Protein AF-0000000080309137 (afdb_homodimer)

InterPro domains:
  IPR002577 Helix-turn-helix, HxlR type [PF01638] (19-98)
  IPR002577 Helix-turn-helix, HxlR type [PS51118] (11-106)
  IPR011991 ArsR-like helix-turn-helix domain [cd00090] (18-94)
  IPR036388 Winged helix-like DNA-binding domain superfamily [G3DSA:1.10.10.10] (2-108)
  IPR036390 Winged helix DNA-binding domain superfamily [SSF46785] (9-105)

Radius of gyration: 17.59 Å; Cα contacts (8 Å, |Δi|>4): 340; chains: 2; bounding box: 38×59×38 Å

Solvent-accessible surface area (backbone atoms only — not comparable to full-atom values): 11702 Å² total; per-residue (Å²): 125,86,80,70,56,56,43,79,30,71,27,28,40,43,48,30,24,70,73,40,37,45,51,61,50,44,39,51,47,62,68,28,70,86,41,70,42,38,57,68,57,53,47,68,66,39,74,90,53,52,69,66,55,48,51,50,44,53,49,51,33,38,78,72,46,34,33,46,76,48,79,53,97,92,40,46,35,36,31,63,30,75,62,36,58,65,38,43,60,31,52,51,28,27,31,52,37,12,58,63,44,22,74,77,52,56,26,47,64,88,126,85,80,70,58,55,44,80,32,71,28,28,39,45,48,31,26,71,74,41,36,46,50,61,49,45,39,50,48,62,67,29,68,87,42,70,42,38,59,70,57,52,48,68,64,39,73,88,53,51,70,66,56,49,52,50,43,53,50,52,32,39,75,71,45,34,33,47,75,49,79,53,98,90,39,48,36,37,31,64,30,75,62,38,57,64,39,43,61,30,52,52,27,28,30,53,36,12,57,64,44,21,73,76,53,56,27,46,63,88

Foldseek 3Di:
DPLPLVDDDPDPVRSVCSLCNDPVSLVLLLVQVVHKDKPVRSCVSCVVDDPVRSVVSVVSNVSSQQWDWDDDPNIIMIHGDPVVNVCVVVSVVVVVVCVVCCVVVVHDDD/DPLPLVDDDPDPVRSVCSLCNDPVSLVLLLVQVVHKDKPVRSCVSCVVDDPVRSVVSLVSNVVSQQWDWDDDPNIIMIHGDPVVNVCVVVSVVVVVVCVVCCVVVVHDDD

Nearest PDB structures (foldseek):
  4a5m-assembly1_B  TM=9.140E-01  e=1.337E-06  Bacillus subtilis
  2hzt-assembly2_D  TM=9.268E-01  e=1.009E-05  Bacillus subtilis
  6jmi-assembly1_A  TM=7.391E-01  e=1.161E-02  Mycobacterium tuberculosis H37Rv
  3s2w-assembly2_D  TM=8.199E-01  e=5.524E-02  Methanosarcina mazei Go1
  3s2w-assembly1_A  TM=8.140E-01  e=6.200E-02  Methanosarcina mazei Go1

Sequence (220 aa):
MAHDLQRRFGCPVELSMEVLGGKWKTVLLARLKDGPLRYAELRALVPGLSDKVLTQRLRDMEELGLVEVTRRAGTSTYRTTARAERLRPALDALYACGVALAPEVGASVEMAHDLQRRFGCPVELSMEVLGGKWKTVLLARLKDGPLRYAELRALVPGLSDKVLTQRLRDMEELGLVEVTRRAGTSTYRTTARAERLRPALDALYACGVALAPEVGASVE

Structure (mmCIF, N/CA/C/O backbone):
data_AF-0000000080309137-model_v1
#
loop_
_entity.id
_entity.type
_entity.pdbx_description
1 polymer 'Transcriptional regulator, HxlR family protein'
#
loop_
_atom_site.group_PDB
_atom_site.id
_atom_site.type_symbol
_atom_site.label_atom_id
_atom_site.label_alt_id
_atom_site.label_comp_id
_atom_site.label_asym_id
_atom_site.label_entity_id
_atom_site.label_seq_id
_atom_site.pdbx_PDB_ins_code
_atom_site.Cartn_x
_atom_site.Cartn_y
_atom_site.Cartn_z
_atom_site.occupancy
_atom_site.B_iso_or_equiv
_atom_site.auth_seq_id
_atom_site.auth_comp_id
_atom_site.auth_asym_id
_atom_site.auth_atom_id
_atom_site.pdbx_PDB_model_num
ATOM 1 N N . MET A 1 1 ? 12.547 5.031 12.023 1 45.94 1 MET A N 1
ATOM 2 C CA . MET A 1 1 ? 13.211 4.102 11.117 1 45.94 1 MET A CA 1
ATOM 3 C C . MET A 1 1 ? 13.766 4.836 9.898 1 45.94 1 MET A C 1
ATOM 5 O O . MET A 1 1 ? 13.109 5.73 9.359 1 45.94 1 MET A O 1
ATOM 9 N N . ALA A 1 2 ? 14.953 5.051 9.875 1 53.56 2 ALA A N 1
ATOM 10 C CA . ALA A 1 2 ? 15.688 5.785 8.844 1 53.56 2 ALA A CA 1
ATOM 11 C C . ALA A 1 2 ? 15.297 5.305 7.449 1 53.56 2 ALA A C 1
ATOM 13 O O . ALA A 1 2 ? 15.266 4.102 7.184 1 53.56 2 ALA A O 1
ATOM 14 N N . HIS A 1 3 ? 14.258 6.023 6.867 1 68 3 HIS A N 1
ATOM 15 C CA . HIS A 1 3 ? 13.906 5.656 5.5 1 68 3 HIS A CA 1
ATOM 16 C C . HIS A 1 3 ? 15.016 6.035 4.523 1 68 3 HIS A C 1
ATOM 18 O O . HIS A 1 3 ? 15.391 7.207 4.422 1 68 3 HIS A O 1
ATOM 24 N N . ASP A 1 4 ? 15.922 5.082 4.402 1 75.94 4 ASP A N 1
ATOM 25 C CA . ASP A 1 4 ? 16.938 5.352 3.383 1 75.94 4 ASP A CA 1
ATOM 26 C C . ASP A 1 4 ? 16.375 5.09 1.983 1 75.94 4 ASP A C 1
ATOM 28 O O . ASP A 1 4 ? 16.406 3.955 1.503 1 75.94 4 ASP A O 1
ATOM 32 N N . LEU A 1 5 ? 15.961 6.215 1.348 1 82.31 5 LEU A N 1
ATOM 33 C CA . LEU A 1 5 ? 15.328 6.082 0.041 1 82.31 5 LEU A CA 1
ATOM 34 C C . LEU A 1 5 ? 16.375 6.129 -1.074 1 82.31 5 LEU A C 1
ATOM 36 O O . LEU A 1 5 ? 16.031 6.023 -2.254 1 82.31 5 LEU A O 1
ATOM 40 N N . GLN A 1 6 ? 17.578 6.188 -0.673 1 79.94 6 GLN A N 1
ATOM 41 C CA . GLN A 1 6 ? 18.641 6.27 -1.67 1 79.94 6 GLN A CA 1
ATOM 42 C C . GLN A 1 6 ? 19.188 4.887 -2.008 1 79.94 6 GLN A C 1
ATOM 44 O O . GLN A 1 6 ? 20.141 4.762 -2.783 1 79.94 6 GLN A O 1
ATOM 49 N N . ARG A 1 7 ? 18.547 3.98 -1.663 1 83.06 7 ARG A N 1
ATOM 50 C CA . ARG A 1 7 ? 18.984 2.627 -1.996 1 83.06 7 ARG A CA 1
ATOM 51 C C . ARG A 1 7 ? 18.359 2.162 -3.309 1 83.06 7 ARG A C 1
ATOM 53 O O . ARG A 1 7 ? 17.609 2.906 -3.943 1 83.06 7 ARG A O 1
ATOM 60 N N . ARG A 1 8 ? 18.844 0.954 -3.697 1 86.56 8 ARG A N 1
ATOM 61 C CA . ARG A 1 8 ? 18.312 0.36 -4.922 1 86.56 8 ARG A CA 1
ATOM 62 C C . ARG A 1 8 ? 17.047 -0.443 -4.637 1 86.56 8 ARG A C 1
ATOM 64 O O . ARG A 1 8 ? 16.969 -1.167 -3.643 1 86.56 8 ARG A O 1
ATOM 71 N N . PHE A 1 9 ? 16.094 -0.135 -5.461 1 91.31 9 PHE A N 1
ATOM 72 C CA . PHE A 1 9 ? 14.852 -0.885 -5.387 1 91.31 9 PHE A CA 1
ATOM 73 C C . PHE A 1 9 ? 14.695 -1.793 -6.602 1 91.31 9 PHE A C 1
ATOM 75 O O . PHE A 1 9 ? 15.094 -1.433 -7.707 1 91.31 9 PHE A O 1
ATOM 82 N N . GLY A 1 10 ? 14.125 -2.959 -6.379 1 89.81 10 GLY A N 1
ATOM 83 C CA . GLY A 1 10 ? 13.977 -3.943 -7.438 1 89.81 10 GLY A CA 1
ATOM 84 C C . GLY A 1 10 ? 12.977 -3.531 -8.5 1 89.81 10 GLY A C 1
ATOM 85 O O . GLY A 1 10 ? 13.023 -4.031 -9.625 1 89.81 10 GLY A O 1
ATOM 86 N N . CYS A 1 11 ? 12.117 -2.701 -8.195 1 91.81 11 CYS A N 1
ATOM 87 C CA . CYS A 1 11 ? 11.141 -2.17 -9.141 1 91.81 11 CYS A CA 1
ATOM 88 C C . CYS A 1 11 ? 10.539 -0.868 -8.625 1 91.81 11 CYS A C 1
ATOM 90 O O . CYS A 1 11 ? 10.586 -0.585 -7.43 1 91.81 11 CYS A O 1
ATOM 92 N N . PRO A 1 12 ? 9.953 -0.047 -9.531 1 93.81 12 PRO A N 1
ATOM 93 C CA . PRO A 1 12 ? 9.344 1.216 -9.117 1 93.81 12 PRO A CA 1
ATOM 94 C C . PRO A 1 12 ? 8.227 1.021 -8.094 1 93.81 12 PRO A C 1
ATOM 96 O O . PRO A 1 12 ? 8.039 1.858 -7.207 1 93.81 12 PRO A O 1
ATOM 99 N N . VAL A 1 13 ? 7.5 -0.033 -8.195 1 94.5 13 VAL A N 1
ATOM 100 C CA . VAL A 1 13 ? 6.418 -0.31 -7.254 1 94.5 13 VAL A CA 1
ATOM 101 C C . VAL A 1 13 ? 6.992 -0.473 -5.848 1 94.5 13 VAL A C 1
ATOM 103 O O . VAL A 1 13 ? 6.402 0.002 -4.875 1 94.5 13 VAL A O 1
ATOM 106 N N . GLU A 1 14 ? 8.109 -1.083 -5.727 1 93.56 14 GLU A N 1
ATOM 107 C CA . GLU A 1 14 ? 8.758 -1.249 -4.43 1 93.56 14 GLU A CA 1
ATOM 108 C C . GLU A 1 14 ? 9.078 0.102 -3.795 1 93.56 14 GLU A C 1
ATOM 110 O O . GLU A 1 14 ? 8.844 0.303 -2.602 1 93.56 14 GLU A O 1
ATOM 115 N N . LEU A 1 15 ? 9.594 1.001 -4.59 1 92.38 15 LEU A N 1
ATOM 116 C CA . LEU A 1 15 ? 9.883 2.34 -4.09 1 92.38 15 LEU A CA 1
ATOM 117 C C . LEU A 1 15 ? 8.602 3.041 -3.637 1 92.38 15 LEU A C 1
ATOM 119 O O . LEU A 1 15 ? 8.57 3.641 -2.559 1 92.38 15 LEU A O 1
ATOM 123 N N . SER A 1 16 ? 7.57 2.93 -4.48 1 93.62 16 SER A N 1
ATOM 124 C CA . SER A 1 16 ? 6.293 3.531 -4.109 1 93.62 16 SER A CA 1
ATOM 125 C C . SER A 1 16 ? 5.785 2.982 -2.779 1 93.62 16 SER A C 1
ATOM 127 O O . SER A 1 16 ? 5.32 3.74 -1.927 1 93.62 16 SER A O 1
ATOM 129 N N . MET A 1 17 ? 5.957 1.675 -2.605 1 93.31 17 MET A N 1
ATOM 130 C CA . MET A 1 17 ? 5.445 1.036 -1.396 1 93.31 17 MET A CA 1
ATOM 131 C C . MET A 1 17 ? 6.332 1.363 -0.196 1 93.31 17 MET A C 1
ATOM 133 O O . MET A 1 17 ? 5.848 1.424 0.937 1 93.31 17 MET A O 1
ATOM 137 N N . GLU A 1 18 ? 7.594 1.613 -0.473 1 90.75 18 GLU A N 1
ATOM 138 C CA . GLU A 1 18 ? 8.469 2.084 0.596 1 90.75 18 GLU A CA 1
ATOM 139 C C . GLU A 1 18 ? 7.965 3.402 1.18 1 90.75 18 GLU A C 1
ATOM 141 O O . GLU A 1 18 ? 8.039 3.621 2.391 1 90.75 18 GLU A O 1
ATOM 146 N N . VAL A 1 19 ? 7.438 4.215 0.354 1 91.06 19 VAL A N 1
ATOM 147 C CA . VAL A 1 19 ? 6.984 5.551 0.74 1 91.06 19 VAL A CA 1
ATOM 148 C C . VAL A 1 19 ? 5.551 5.477 1.259 1 91.06 19 VAL A C 1
ATOM 150 O O . VAL A 1 19 ? 5.234 6.047 2.307 1 91.06 19 VAL A O 1
ATOM 153 N N . LEU A 1 20 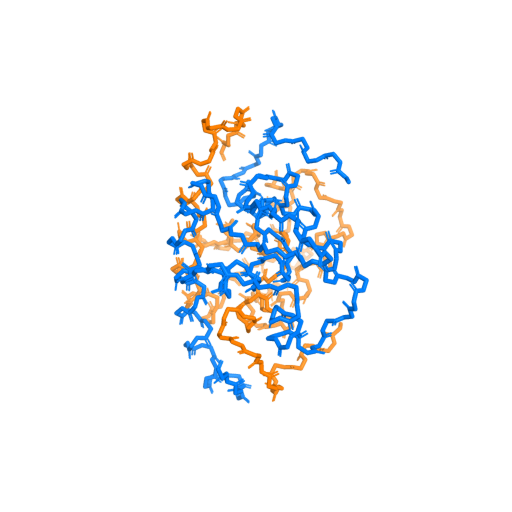? 4.707 4.758 0.54 1 90.69 20 LEU A N 1
ATOM 154 C CA . LEU A 1 20 ? 3.279 4.727 0.833 1 90.69 20 LEU A CA 1
ATOM 155 C C . LEU A 1 20 ? 2.938 3.568 1.762 1 90.69 20 LEU A C 1
ATOM 157 O O . LEU A 1 20 ? 1.904 3.59 2.436 1 90.69 20 LEU A O 1
ATOM 161 N N . GLY A 1 21 ? 3.863 2.666 1.671 1 82.69 21 GLY A N 1
ATOM 162 C CA . GLY A 1 21 ? 3.559 1.384 2.287 1 82.69 21 GLY A CA 1
ATOM 163 C C . GLY A 1 21 ? 3.055 1.513 3.713 1 82.69 21 GLY A C 1
ATOM 164 O O . GLY A 1 21 ? 3.129 2.59 4.309 1 82.69 21 GLY A O 1
ATOM 165 N N . GLY A 1 22 ? 2.354 0.427 4.18 1 82.06 22 GLY A N 1
ATOM 166 C CA . GLY A 1 22 ? 1.578 0.443 5.41 1 82.06 22 GLY A CA 1
ATOM 167 C C . GLY A 1 22 ? 0.166 0.962 5.219 1 82.06 22 GLY A C 1
ATOM 168 O O . GLY A 1 22 ? -0.055 1.911 4.465 1 82.06 22 GLY A O 1
ATOM 169 N N . LYS A 1 23 ? -0.757 0.321 5.711 1 85.56 23 LYS A N 1
ATOM 170 C CA . LYS A 1 23 ? -2.176 0.619 5.535 1 85.56 23 LYS A CA 1
ATOM 171 C C . LYS A 1 23 ? -2.49 2.053 5.949 1 85.56 23 LYS A C 1
ATOM 173 O O . LYS A 1 23 ? -3.061 2.818 5.168 1 85.56 23 LYS A O 1
ATOM 178 N N . TRP A 1 24 ? -1.831 2.547 6.957 1 91.75 24 TRP A N 1
ATOM 179 C CA . TRP A 1 24 ? -2.389 3.742 7.582 1 91.75 24 TRP A CA 1
ATOM 180 C C . TRP A 1 24 ? -1.797 5.004 6.965 1 91.75 24 TRP A C 1
ATOM 182 O O . TRP A 1 24 ? -2.465 6.039 6.891 1 91.75 24 TRP A O 1
ATOM 192 N N . LYS A 1 25 ? -0.553 5 6.414 1 93.56 25 LYS A N 1
ATOM 193 C CA . LYS A 1 25 ? -0.01 6.176 5.738 1 93.56 25 LYS A CA 1
ATOM 194 C C . LYS A 1 25 ? -0.851 6.543 4.52 1 93.56 25 LYS A C 1
ATOM 196 O O . LYS A 1 25 ? -1.187 7.715 4.32 1 93.56 25 LYS A O 1
ATOM 201 N N . THR A 1 26 ? -1.188 5.555 3.828 1 94.94 26 THR A N 1
ATOM 202 C CA . THR A 1 26 ? -1.964 5.75 2.607 1 94.94 26 THR A CA 1
ATOM 203 C C . THR A 1 26 ? -3.371 6.242 2.934 1 94.94 26 THR A C 1
ATOM 205 O O . THR A 1 26 ? -3.881 7.156 2.281 1 94.94 26 THR A O 1
ATOM 208 N N . VAL A 1 27 ? -3.955 5.695 3.912 1 95.56 27 VAL A N 1
ATOM 209 C CA . VAL A 1 27 ? -5.293 6.09 4.336 1 95.56 27 VAL A CA 1
ATOM 210 C C . VAL A 1 27 ? -5.277 7.535 4.824 1 95.56 27 VAL A C 1
ATOM 212 O O . VAL A 1 27 ? -6.141 8.336 4.453 1 95.56 27 VAL A O 1
ATOM 215 N N . LEU A 1 28 ? -4.293 7.844 5.59 1 96.88 28 LEU A N 1
ATOM 216 C CA . LEU A 1 28 ? -4.18 9.203 6.109 1 96.88 28 LEU A CA 1
ATOM 217 C C . LEU A 1 28 ? -3.959 10.203 4.98 1 96.88 28 LEU A C 1
ATOM 219 O O . LEU A 1 28 ? -4.523 11.297 4.996 1 96.88 28 LEU A O 1
ATOM 223 N N . LEU A 1 29 ? -3.152 9.859 4.023 1 96.38 29 LEU A N 1
ATOM 224 C CA . LEU A 1 29 ? -2.93 10.727 2.869 1 96.38 29 LEU A CA 1
ATOM 225 C C . LEU A 1 29 ? -4.227 10.953 2.102 1 96.38 29 LEU A C 1
ATOM 227 O O . LEU A 1 29 ? -4.48 12.055 1.612 1 96.38 29 LEU A O 1
ATOM 231 N N . ALA A 1 30 ? -4.973 9.914 2.035 1 95.25 30 ALA A N 1
ATOM 232 C CA . ALA A 1 30 ? -6.262 10.031 1.357 1 95.25 30 ALA A CA 1
ATOM 233 C C . ALA A 1 30 ? -7.18 11.008 2.082 1 95.25 30 ALA A C 1
ATOM 235 O O . ALA A 1 30 ? -7.949 11.734 1.446 1 95.25 30 ALA A O 1
ATOM 236 N N . ARG A 1 31 ? -7.074 11 3.385 1 95.62 31 ARG A N 1
ATOM 237 C CA . ARG A 1 31 ? -7.898 11.914 4.172 1 95.62 31 ARG A CA 1
ATOM 238 C C . ARG A 1 31 ? -7.398 13.352 4.043 1 95.62 31 ARG A C 1
ATOM 240 O O . ARG A 1 31 ? -8.195 14.289 4.066 1 95.62 31 ARG A O 1
ATOM 247 N N . LEU A 1 32 ? -6.172 13.547 3.781 1 97.12 32 LEU A N 1
ATOM 248 C 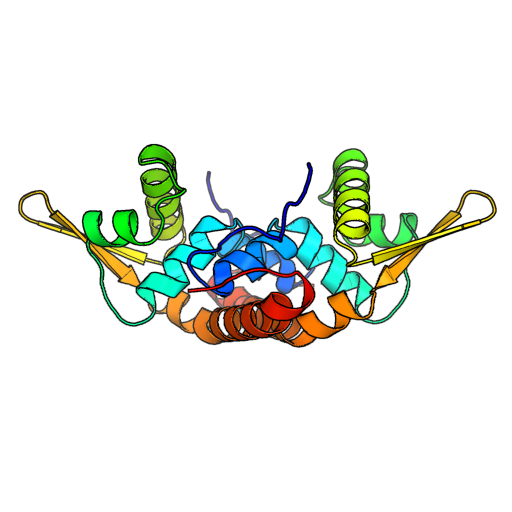CA . LEU A 1 32 ? -5.527 14.859 3.777 1 97.12 32 LEU A CA 1
ATOM 249 C C . LEU A 1 32 ? -5.516 15.453 2.371 1 97.12 32 LEU A C 1
ATOM 251 O O . LEU A 1 32 ? -5.148 16.609 2.188 1 97.12 32 LEU A O 1
ATOM 255 N N . LYS A 1 33 ? -5.879 14.656 1.44 1 93.12 33 LYS A N 1
ATOM 256 C CA . LYS A 1 33 ? -5.703 15.031 0.04 1 93.12 33 LYS A CA 1
ATOM 257 C C . LYS A 1 33 ? -6.477 16.297 -0.291 1 93.12 33 LYS A C 1
ATOM 259 O O . LYS A 1 33 ? -6.102 17.047 -1.198 1 93.12 33 LYS A O 1
ATOM 264 N N . ASP A 1 34 ? -7.574 16.531 0.385 1 91.94 34 ASP A N 1
ATOM 265 C CA . ASP A 1 34 ? -8.438 17.656 0.018 1 91.94 34 ASP A CA 1
ATOM 266 C C . ASP A 1 34 ? -8.141 18.875 0.879 1 91.94 34 ASP A C 1
ATOM 268 O O . ASP A 1 34 ? -8.734 19.938 0.683 1 91.94 34 ASP A O 1
ATOM 272 N N . GLY A 1 35 ? -7.219 18.797 1.867 1 95.69 35 GLY A N 1
ATOM 273 C CA . GLY A 1 35 ? -6.852 19.938 2.688 1 95.69 35 GLY A CA 1
ATOM 274 C C . GLY A 1 35 ? -6.281 19.547 4.035 1 95.69 35 GLY A C 1
ATOM 275 O O . GLY A 1 35 ? -6.242 18.359 4.383 1 95.69 35 GLY A O 1
ATOM 276 N N . PRO A 1 36 ? -5.863 20.625 4.754 1 97.81 36 PRO A N 1
ATOM 277 C CA . PRO A 1 36 ? -5.27 20.359 6.066 1 97.81 36 PRO A CA 1
ATOM 278 C C . PRO A 1 36 ? -6.285 19.875 7.09 1 97.81 36 PRO A C 1
ATOM 280 O O . PRO A 1 36 ? -7.461 20.25 7.035 1 97.81 36 PRO A O 1
ATOM 283 N N . LEU A 1 37 ? -5.875 19.031 7.984 1 98.38 37 LEU A N 1
ATOM 284 C CA . LEU A 1 37 ? -6.68 18.531 9.094 1 98.38 37 LEU A CA 1
ATOM 285 C C . LEU A 1 37 ? -5.902 18.594 10.398 1 98.38 37 LEU A C 1
ATOM 287 O O . LEU A 1 37 ? -4.688 18.375 10.414 1 98.38 37 LEU A O 1
ATOM 291 N N . ARG A 1 38 ? -6.621 18.859 11.469 1 98 38 ARG A N 1
ATOM 292 C CA . ARG A 1 38 ? -6.039 18.781 12.805 1 98 38 ARG A CA 1
ATOM 293 C C . ARG A 1 38 ? -5.949 17.344 13.281 1 98 38 ARG A C 1
ATOM 295 O O . ARG A 1 38 ? -6.613 16.453 12.734 1 98 38 ARG A O 1
ATOM 302 N N . TYR A 1 39 ? -5.066 17.156 14.305 1 97.69 39 TYR A N 1
ATOM 303 C CA . TYR A 1 39 ? -4.887 15.82 14.875 1 97.69 39 TYR A CA 1
ATOM 304 C C . TYR A 1 39 ? -6.23 15.211 15.266 1 97.69 39 TYR A C 1
ATOM 306 O O . TYR A 1 39 ? -6.512 14.055 14.938 1 97.69 39 TYR A O 1
ATOM 314 N N . ALA A 1 40 ? -7.047 15.984 15.875 1 96.81 40 ALA A N 1
ATOM 315 C CA . ALA A 1 40 ? -8.328 15.484 16.375 1 96.81 40 ALA A CA 1
ATOM 316 C C . ALA A 1 40 ? -9.234 15.062 15.227 1 96.81 40 ALA A C 1
ATOM 318 O O . ALA A 1 40 ? -9.977 14.094 15.336 1 96.81 40 ALA A O 1
ATOM 319 N N . GLU A 1 41 ? -9.219 15.789 14.148 1 97.12 41 GLU A N 1
ATOM 320 C CA . GLU A 1 41 ? -10 15.453 12.961 1 97.12 41 GLU A CA 1
ATOM 321 C C . GLU A 1 41 ? -9.516 14.156 12.32 1 97.12 41 GLU A C 1
ATOM 323 O O . GLU A 1 41 ? -10.312 13.305 11.945 1 97.12 41 GLU A O 1
ATOM 328 N N . LEU A 1 42 ? -8.211 14.016 12.203 1 97.25 42 LEU A N 1
ATOM 329 C CA . LEU A 1 42 ? -7.625 12.789 11.664 1 97.25 42 LEU A CA 1
ATOM 330 C C . LEU A 1 42 ? -7.988 11.586 12.523 1 97.25 42 LEU A C 1
ATOM 332 O O . LEU A 1 42 ? -8.359 10.531 12.008 1 97.25 42 LEU A O 1
ATOM 336 N N . ARG A 1 43 ? -7.945 11.781 13.781 1 96.25 43 ARG A N 1
ATOM 337 C CA . ARG A 1 43 ? -8.289 10.719 14.719 1 96.25 43 ARG A CA 1
ATOM 338 C C . ARG A 1 43 ? -9.727 10.25 14.516 1 96.25 43 ARG A C 1
ATOM 340 O O . ARG A 1 43 ? -9.992 9.047 14.523 1 96.25 43 ARG A O 1
ATOM 347 N N . ALA A 1 44 ? -10.586 11.156 14.273 1 95.5 44 ALA A N 1
ATOM 348 C CA . ALA A 1 44 ? -12 10.844 14.094 1 95.5 44 ALA A CA 1
ATOM 349 C C . ALA A 1 44 ? -12.242 10.078 12.797 1 95.5 44 ALA A C 1
ATOM 351 O O . ALA A 1 44 ? -13.195 9.305 12.695 1 95.5 44 ALA A O 1
ATOM 352 N N . LEU A 1 45 ? -11.352 10.234 11.844 1 93.38 45 LEU A N 1
ATOM 353 C CA . LEU A 1 45 ? -11.523 9.656 10.516 1 93.38 45 LEU A CA 1
ATOM 354 C C . LEU A 1 45 ? -10.914 8.266 10.445 1 93.38 45 LEU A C 1
ATOM 356 O O . LEU A 1 45 ? -11.117 7.539 9.469 1 93.38 45 LEU A O 1
ATOM 360 N N . VAL A 1 46 ? -10.156 7.898 11.477 1 92.44 46 VAL A N 1
ATOM 361 C CA . VAL A 1 46 ? -9.547 6.574 11.531 1 92.44 46 VAL A CA 1
ATOM 362 C C . VAL A 1 46 ? -9.805 5.941 12.898 1 92.44 46 VAL A C 1
ATOM 364 O O . VAL A 1 46 ? -8.867 5.609 13.617 1 92.44 46 VAL A O 1
ATOM 367 N N . PRO A 1 47 ? -11.039 5.668 13.188 1 87.81 47 PRO A N 1
ATOM 368 C CA . PRO A 1 47 ? -11.406 5.215 14.531 1 87.81 47 PRO A CA 1
ATOM 369 C C . PRO A 1 47 ? -10.773 3.875 14.898 1 87.81 47 PRO A C 1
ATOM 371 O O . PRO A 1 47 ? -10.633 3.559 16.078 1 87.81 47 PRO A O 1
ATOM 374 N N . GLY A 1 48 ? -10.359 3.148 14.016 1 85.19 48 GLY A N 1
ATOM 375 C CA . GLY A 1 48 ? -9.75 1.856 14.297 1 85.19 48 GLY A CA 1
ATOM 376 C C . GLY A 1 48 ? -8.281 1.951 14.641 1 85.19 48 GLY A C 1
ATOM 377 O O . GLY A 1 48 ? -7.652 0.948 14.992 1 85.19 48 GLY A O 1
ATOM 378 N N . LEU A 1 49 ? -7.75 3.141 14.633 1 90.44 49 LEU A N 1
ATOM 379 C CA . LEU A 1 49 ? -6.332 3.365 14.898 1 90.44 49 LEU A CA 1
ATOM 380 C C . LEU A 1 49 ? -6.129 3.938 16.297 1 90.44 49 LEU A C 1
ATOM 382 O O . LEU A 1 49 ? -6.805 4.891 16.688 1 90.44 49 LEU A O 1
ATOM 386 N N . SER A 1 50 ? -5.25 3.35 17.062 1 94.88 50 SER A N 1
ATOM 387 C CA . SER A 1 50 ? -4.922 3.906 18.375 1 94.88 50 SER A CA 1
ATOM 388 C C . SER A 1 50 ? -4.195 5.242 18.25 1 94.88 50 SER A C 1
ATOM 390 O O . SER A 1 50 ? -3.598 5.527 17.203 1 94.88 50 SER A O 1
ATOM 392 N N . ASP A 1 51 ? -4.148 5.945 19.328 1 96.19 51 ASP A N 1
ATOM 393 C CA . ASP A 1 51 ? -3.457 7.23 19.344 1 96.19 51 ASP A CA 1
ATOM 394 C C . ASP A 1 51 ? -1.957 7.051 19.109 1 96.19 51 ASP A C 1
ATOM 396 O O . ASP A 1 51 ? -1.334 7.844 18.406 1 96.19 51 ASP A O 1
ATOM 400 N N . LYS A 1 52 ? -1.467 6.117 19.625 1 97 52 LYS A N 1
ATOM 401 C CA . LYS A 1 52 ? -0.039 5.848 19.484 1 97 52 LYS A CA 1
ATOM 402 C C . LYS A 1 52 ? 0.328 5.566 18.031 1 97 52 LYS A C 1
ATOM 404 O O . LYS A 1 52 ? 1.309 6.105 17.516 1 97 52 LYS A O 1
ATOM 409 N N . VAL A 1 53 ? -0.462 4.746 17.453 1 96 53 VAL A N 1
ATOM 410 C CA . VAL A 1 53 ? -0.185 4.363 16.078 1 96 53 VAL A CA 1
ATOM 411 C C . VAL A 1 53 ? -0.399 5.559 15.156 1 96 53 VAL A C 1
ATOM 413 O O . VAL A 1 53 ? 0.402 5.805 14.25 1 96 53 VAL A O 1
ATOM 416 N N . LEU A 1 54 ? -1.492 6.258 15.406 1 96.94 54 LEU A N 1
ATOM 417 C CA . LEU A 1 54 ? -1.75 7.453 14.609 1 96.94 54 LEU A CA 1
ATOM 418 C C . LEU A 1 54 ? -0.58 8.43 14.695 1 96.94 54 LEU A C 1
ATOM 420 O O . LEU A 1 54 ? -0.075 8.891 13.672 1 96.94 54 LEU A O 1
ATOM 424 N N . THR A 1 55 ? -0.091 8.711 15.867 1 97.12 55 THR A N 1
ATOM 425 C CA . THR A 1 55 ? 1.034 9.617 16.094 1 97.12 55 THR A CA 1
ATOM 426 C C . THR A 1 55 ? 2.281 9.109 15.367 1 97.12 55 THR A C 1
ATOM 428 O O . THR A 1 55 ? 2.98 9.891 14.711 1 97.12 55 THR A O 1
ATOM 431 N N . GLN A 1 56 ? 2.494 7.891 15.484 1 96.31 56 GLN A N 1
ATOM 432 C CA . GLN A 1 56 ? 3.664 7.289 14.852 1 96.31 56 GLN A CA 1
ATOM 433 C C . GLN A 1 56 ? 3.588 7.402 13.336 1 96.31 56 GLN A C 1
ATOM 435 O O . GLN A 1 56 ? 4.59 7.688 12.68 1 96.31 56 GLN A O 1
ATOM 440 N N . ARG A 1 57 ? 2.418 7.129 12.789 1 96.12 57 ARG A N 1
ATOM 441 C CA . ARG A 1 57 ? 2.254 7.219 11.336 1 96.12 57 ARG A CA 1
ATOM 442 C C . ARG A 1 57 ? 2.439 8.656 10.852 1 96.12 57 ARG A C 1
ATOM 444 O O . ARG A 1 57 ? 3.059 8.891 9.812 1 96.12 57 ARG A O 1
ATOM 451 N N . LEU A 1 58 ? 1.923 9.57 11.625 1 97.12 58 LEU A N 1
ATOM 452 C CA . LEU A 1 58 ? 2.068 10.977 11.258 1 97.12 58 LEU A CA 1
ATOM 453 C C . LEU A 1 58 ? 3.529 11.406 11.32 1 97.12 58 LEU A C 1
ATOM 455 O O . LEU A 1 58 ? 4.008 12.133 10.445 1 97.12 58 LEU A O 1
ATOM 459 N N . ARG A 1 59 ? 4.238 10.938 12.281 1 96.25 59 ARG A N 1
ATOM 460 C CA . ARG A 1 59 ? 5.668 11.219 12.383 1 96.25 59 ARG A CA 1
ATOM 461 C C . ARG A 1 59 ? 6.43 10.617 11.211 1 96.25 59 ARG A C 1
ATOM 463 O O . ARG A 1 59 ? 7.297 11.266 10.625 1 96.25 59 ARG A O 1
ATOM 470 N N . ASP A 1 60 ? 6.16 9.391 10.922 1 94.62 60 ASP A N 1
ATOM 471 C CA . ASP A 1 60 ? 6.789 8.727 9.781 1 94.62 60 ASP A CA 1
ATOM 472 C C . ASP A 1 60 ? 6.543 9.508 8.492 1 94.62 60 ASP A C 1
ATOM 474 O O . ASP A 1 60 ? 7.457 9.68 7.68 1 94.62 60 ASP A O 1
ATOM 478 N N . MET A 1 61 ? 5.363 9.945 8.32 1 96.06 61 MET A N 1
ATOM 479 C CA . MET A 1 61 ? 4.988 10.68 7.117 1 96.06 61 MET A CA 1
ATOM 480 C C . MET A 1 61 ? 5.699 12.031 7.059 1 96.06 61 MET A C 1
ATOM 482 O O . MET A 1 61 ? 6.074 12.492 5.98 1 96.06 61 MET A O 1
ATOM 486 N N . GLU A 1 62 ? 5.816 12.617 8.211 1 96.19 62 GLU A N 1
ATOM 487 C CA . GLU A 1 62 ? 6.574 13.867 8.273 1 96.19 62 GLU A CA 1
ATOM 488 C C . GLU A 1 62 ? 8.031 13.641 7.891 1 96.19 62 GLU A C 1
ATOM 490 O O . GLU A 1 62 ? 8.602 14.398 7.105 1 96.19 62 GLU A O 1
ATOM 495 N N . GLU A 1 63 ? 8.648 12.609 8.375 1 93.56 63 GLU A N 1
ATOM 496 C CA . GLU A 1 63 ? 10.039 12.273 8.102 1 93.56 63 GLU A CA 1
ATOM 497 C C . GLU A 1 63 ? 10.25 11.945 6.625 1 93.56 63 GLU A C 1
ATOM 499 O O . GLU A 1 63 ? 11.305 12.242 6.059 1 93.56 63 GLU A O 1
ATOM 504 N N . LEU A 1 64 ? 9.242 11.398 5.988 1 92.69 64 LEU A N 1
ATOM 505 C CA . LEU A 1 64 ? 9.32 11.008 4.586 1 92.69 64 LEU A CA 1
ATOM 506 C C . LEU A 1 64 ? 9.008 12.195 3.678 1 92.69 64 LEU A C 1
ATOM 508 O O . LEU A 1 64 ? 9.109 12.094 2.453 1 92.69 64 LEU A O 1
ATOM 512 N N . GLY A 1 65 ? 8.57 13.266 4.309 1 93.69 65 GLY A N 1
ATOM 513 C CA . GLY A 1 65 ? 8.266 14.461 3.541 1 93.69 65 GLY A CA 1
ATOM 514 C C . GLY A 1 65 ? 6.914 14.398 2.85 1 93.69 65 GLY A C 1
ATOM 515 O O . GLY A 1 65 ? 6.711 15.039 1.816 1 93.69 65 GLY A O 1
ATOM 516 N N . LEU A 1 66 ? 6.051 13.633 3.375 1 95.62 66 LEU A N 1
ATOM 517 C CA . LEU A 1 66 ? 4.723 13.492 2.787 1 95.62 66 LEU A CA 1
ATOM 518 C C . LEU A 1 66 ? 3.748 14.492 3.402 1 95.62 66 LEU A C 1
ATOM 520 O O . LEU A 1 66 ? 2.783 14.906 2.756 1 95.62 66 LEU A O 1
ATOM 524 N N . VAL A 1 67 ? 3.951 14.844 4.684 1 97.69 67 VAL A N 1
ATOM 525 C CA . VAL A 1 67 ? 3.111 15.828 5.359 1 97.69 67 VAL A CA 1
ATOM 526 C C . VAL A 1 67 ? 3.99 16.828 6.098 1 97.69 67 VAL A C 1
ATOM 528 O O . VAL A 1 67 ? 5.152 16.547 6.398 1 97.69 67 VAL A O 1
ATOM 531 N N . GLU A 1 68 ? 3.467 17.984 6.23 1 98.12 68 GLU A N 1
ATOM 532 C CA . GLU A 1 68 ? 4.016 19 7.121 1 98.12 68 GLU A CA 1
ATOM 533 C C . GLU A 1 68 ? 3.055 19.312 8.258 1 98.12 68 GLU A C 1
ATOM 535 O O . GLU A 1 68 ? 1.835 19.234 8.086 1 98.12 68 GLU A O 1
ATOM 540 N N . VAL A 1 69 ? 3.639 19.547 9.391 1 97.94 69 VAL A N 1
ATOM 541 C CA . VAL A 1 69 ? 2.807 19.812 10.562 1 97.94 69 VAL A CA 1
ATOM 542 C C . VAL A 1 69 ? 3.107 21.203 11.109 1 97.94 69 VAL A C 1
ATOM 544 O O . VAL A 1 69 ? 4.266 21.625 11.133 1 97.94 69 VAL A O 1
ATOM 547 N N . THR A 1 70 ? 2.053 21.984 11.375 1 97.44 70 THR A N 1
ATOM 548 C CA . THR A 1 70 ? 2.127 23.25 12.094 1 97.44 70 THR A CA 1
ATOM 549 C C . THR A 1 70 ? 1.55 23.109 13.5 1 97.44 70 THR A C 1
ATOM 551 O O . THR A 1 70 ? 0.438 22.609 13.672 1 97.44 70 THR A O 1
ATOM 554 N N . ARG A 1 71 ? 2.391 23.469 14.461 1 96.19 71 ARG A N 1
ATOM 555 C CA . ARG A 1 71 ? 1.965 23.375 15.859 1 96.19 71 ARG A CA 1
ATOM 556 C C . ARG A 1 71 ? 1.762 24.766 16.453 1 96.19 71 ARG A C 1
ATOM 558 O O . ARG A 1 71 ? 2.688 25.578 16.469 1 96.19 71 ARG A O 1
ATOM 565 N N . ARG A 1 72 ? 0.523 25.078 16.797 1 94.19 72 ARG A N 1
ATOM 566 C CA . ARG A 1 72 ? 0.163 26.359 17.406 1 94.19 72 ARG A CA 1
ATOM 567 C C . ARG A 1 72 ? -0.82 26.172 18.562 1 94.19 72 ARG A C 1
ATOM 569 O O . ARG A 1 72 ? -1.868 25.547 18.391 1 94.19 72 ARG A O 1
ATOM 576 N N . ALA A 1 73 ? -0.457 26.828 19.719 1 94.5 73 ALA A N 1
ATOM 577 C CA . ALA A 1 73 ? -1.34 26.859 20.891 1 94.5 73 ALA A CA 1
ATOM 578 C C . ALA A 1 73 ? -1.841 25.453 21.234 1 94.5 73 ALA A C 1
ATOM 580 O O . ALA A 1 73 ? -3.041 25.25 21.438 1 94.5 73 ALA A O 1
ATOM 581 N N . GLY A 1 74 ? -1.143 24.406 21.078 1 91.94 74 GLY A N 1
ATOM 582 C CA . GLY A 1 74 ? -1.476 23.047 21.5 1 91.94 74 GLY A CA 1
ATOM 583 C C . GLY A 1 74 ? -2.176 22.25 20.406 1 91.94 74 GLY A C 1
ATOM 584 O O . GLY A 1 74 ? -2.588 21.109 20.641 1 91.94 74 GLY A O 1
ATOM 585 N N . THR A 1 75 ? -2.312 22.969 19.25 1 93.88 75 THR A N 1
ATOM 586 C CA . THR A 1 75 ? -2.994 22.297 18.156 1 93.88 75 THR A CA 1
ATOM 587 C C . THR A 1 75 ? -2.018 21.969 17.031 1 93.88 75 THR A C 1
ATOM 589 O O . THR A 1 75 ? -1.229 22.828 16.625 1 93.88 75 THR A O 1
ATOM 592 N N . SER A 1 76 ? -2.096 20.703 16.609 1 97.5 76 SER A N 1
ATOM 593 C CA . SER A 1 76 ? -1.306 20.281 15.453 1 97.5 76 SER A CA 1
ATOM 594 C C . SER A 1 76 ? -2.172 20.172 14.203 1 97.5 76 SER A C 1
ATOM 596 O O . SER A 1 76 ? -3.227 19.531 14.234 1 97.5 76 SER A O 1
ATOM 598 N N . THR A 1 77 ? -1.659 20.891 13.156 1 98.31 77 THR A N 1
ATOM 599 C CA . THR A 1 77 ? -2.355 20.828 11.875 1 98.31 77 THR A CA 1
ATOM 600 C C . THR A 1 77 ? -1.46 20.219 10.797 1 98.31 77 THR A C 1
ATOM 602 O O . THR A 1 77 ? -0.307 20.625 10.641 1 98.31 77 THR A O 1
ATOM 605 N N . TYR A 1 78 ? -2.031 19.281 10.07 1 98.5 78 TYR A N 1
ATOM 606 C CA . TYR A 1 78 ? -1.271 18.547 9.07 1 98.5 78 TYR A CA 1
ATOM 607 C C . TYR A 1 78 ? -1.742 18.875 7.664 1 98.5 78 TYR A C 1
ATOM 609 O O . TYR A 1 78 ? -2.945 19 7.418 1 98.5 78 TYR A O 1
ATOM 617 N N . ARG A 1 79 ? -0.744 18.984 6.758 1 98.12 79 ARG A N 1
ATOM 618 C CA . ARG A 1 79 ? -1.013 19.234 5.344 1 98.12 79 ARG A CA 1
ATOM 619 C C . ARG A 1 79 ? -0.088 18.391 4.461 1 98.12 79 ARG A C 1
ATOM 621 O O . ARG A 1 79 ? 1.047 18.109 4.844 1 98.12 79 ARG A O 1
ATOM 628 N N . THR A 1 80 ? -0.637 18.047 3.291 1 97.44 80 THR A N 1
ATOM 629 C CA . THR A 1 80 ? 0.19 17.297 2.35 1 97.44 80 THR A CA 1
ATOM 630 C C . THR A 1 80 ? 1.252 18.203 1.728 1 97.44 80 THR A C 1
ATOM 632 O O . THR A 1 80 ? 1.067 19.422 1.643 1 97.44 80 THR A O 1
ATOM 635 N N . THR A 1 81 ? 2.342 17.625 1.38 1 96.62 81 THR A N 1
ATOM 636 C CA . THR A 1 81 ? 3.422 18.328 0.703 1 96.62 81 THR A CA 1
ATOM 637 C C . THR A 1 81 ? 3.312 18.156 -0.81 1 96.62 81 THR A C 1
ATOM 639 O O . THR A 1 81 ? 2.426 17.469 -1.301 1 96.62 81 THR A O 1
ATOM 642 N N . ALA A 1 82 ? 4.285 18.844 -1.508 1 93.69 82 ALA A N 1
ATOM 643 C CA . ALA A 1 82 ? 4.363 18.688 -2.957 1 93.69 82 ALA A CA 1
ATOM 644 C C . ALA A 1 82 ? 4.664 17.234 -3.334 1 93.69 82 ALA A C 1
ATOM 646 O O . ALA A 1 82 ? 4.141 16.719 -4.324 1 93.69 82 ALA A O 1
ATOM 647 N N . ARG A 1 83 ? 5.473 16.578 -2.564 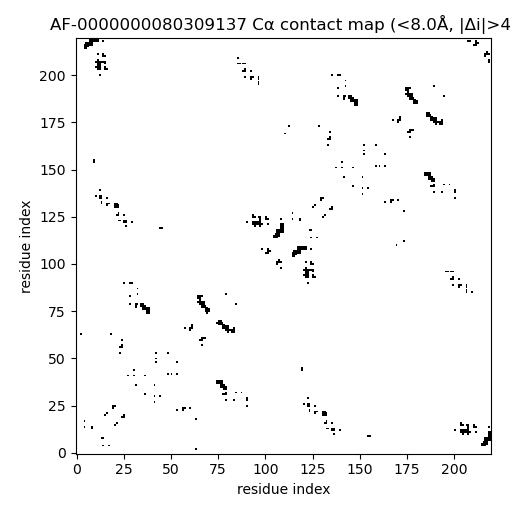1 91.75 83 ARG A N 1
ATOM 648 C CA . ARG A 1 83 ? 5.789 15.164 -2.793 1 91.75 83 ARG A CA 1
ATOM 649 C C . ARG A 1 83 ? 4.539 14.297 -2.689 1 91.75 83 ARG A C 1
ATOM 651 O O . ARG A 1 83 ? 4.316 13.422 -3.525 1 91.75 83 ARG A O 1
ATOM 658 N N . ALA A 1 84 ? 3.789 14.516 -1.689 1 94.69 84 ALA A N 1
ATOM 659 C CA . ALA A 1 84 ? 2.553 13.758 -1.492 1 94.69 84 ALA A CA 1
ATOM 660 C C . ALA A 1 84 ? 1.584 13.984 -2.65 1 94.69 84 ALA A C 1
ATOM 662 O O . ALA A 1 84 ? 0.88 13.062 -3.064 1 94.69 84 ALA A O 1
ATOM 663 N N . GLU A 1 85 ? 1.597 15.203 -3.137 1 93.31 85 GLU A N 1
ATOM 664 C CA . GLU A 1 85 ? 0.697 15.531 -4.238 1 93.31 85 GLU A CA 1
ATOM 665 C C . GLU A 1 85 ? 1.063 14.758 -5.5 1 93.31 85 GLU A C 1
ATOM 667 O O . GLU A 1 85 ? 0.191 14.414 -6.301 1 93.31 85 GLU A O 1
ATOM 672 N N . ARG A 1 86 ? 2.273 14.414 -5.605 1 90.19 86 ARG A N 1
ATOM 673 C CA . ARG A 1 86 ? 2.734 13.648 -6.758 1 90.19 86 ARG A CA 1
ATOM 674 C C . ARG A 1 86 ? 2.246 12.203 -6.684 1 90.19 86 ARG A C 1
ATOM 676 O O . ARG A 1 86 ? 2.266 11.484 -7.684 1 90.19 86 ARG A O 1
ATOM 683 N N . LEU A 1 87 ? 1.789 11.812 -5.559 1 93.06 87 LEU A N 1
ATOM 684 C CA . LEU A 1 87 ? 1.316 10.453 -5.352 1 93.06 87 LEU A CA 1
ATOM 685 C C . LEU A 1 87 ? -0.199 10.367 -5.496 1 93.06 87 LEU A C 1
ATOM 687 O O . LEU A 1 87 ? -0.782 9.289 -5.387 1 93.06 87 LEU A O 1
ATOM 691 N N . ARG A 1 88 ? -0.805 11.461 -5.852 1 93.62 88 ARG A N 1
ATOM 692 C CA . ARG A 1 88 ? -2.26 11.539 -5.934 1 93.62 88 ARG A CA 1
ATOM 693 C C . ARG A 1 88 ? -2.812 10.523 -6.926 1 93.62 88 ARG A C 1
ATOM 695 O O . ARG A 1 88 ? -3.828 9.883 -6.66 1 93.62 88 ARG A O 1
ATOM 702 N N . PRO A 1 89 ? -2.113 10.344 -8 1 94.62 89 PRO A N 1
ATOM 703 C CA . PRO A 1 89 ? -2.635 9.344 -8.93 1 94.62 89 PRO A CA 1
ATOM 704 C C . PRO A 1 89 ? -2.705 7.949 -8.312 1 94.62 89 PRO A C 1
ATOM 706 O O . PRO A 1 89 ? -3.652 7.199 -8.57 1 94.62 89 PRO A O 1
ATOM 709 N N . ALA A 1 90 ? -1.74 7.605 -7.586 1 94.62 90 ALA A N 1
ATOM 710 C CA . ALA A 1 90 ? -1.761 6.312 -6.906 1 94.62 90 ALA A CA 1
ATOM 711 C C . ALA A 1 90 ? -2.906 6.238 -5.898 1 94.62 90 ALA A C 1
ATOM 713 O O . ALA A 1 90 ? -3.605 5.227 -5.82 1 94.62 90 ALA A O 1
ATOM 714 N N . LEU A 1 91 ? -3.129 7.305 -5.203 1 95.12 91 LEU A N 1
ATOM 715 C CA . LEU A 1 91 ? -4.215 7.359 -4.23 1 95.12 91 LEU A CA 1
ATOM 716 C C . LEU A 1 91 ? -5.57 7.234 -4.918 1 95.12 91 LEU A C 1
ATOM 718 O O . LEU A 1 91 ? -6.449 6.512 -4.441 1 95.12 91 LEU A O 1
ATOM 722 N N . ASP A 1 92 ? -5.668 7.93 -6.02 1 95.94 92 ASP A N 1
ATOM 723 C CA . ASP A 1 92 ? -6.914 7.883 -6.773 1 95.94 92 ASP A CA 1
ATOM 724 C C . ASP A 1 92 ? -7.184 6.473 -7.305 1 95.94 92 ASP A C 1
ATOM 726 O O . ASP A 1 92 ? -8.32 6.004 -7.285 1 95.94 92 ASP A O 1
ATOM 730 N N . ALA A 1 93 ? -6.16 5.855 -7.746 1 95.69 93 ALA A N 1
ATOM 731 C CA . ALA A 1 93 ? -6.301 4.492 -8.25 1 95.69 93 ALA A CA 1
ATOM 732 C C . ALA A 1 93 ? -6.66 3.527 -7.129 1 95.69 93 ALA A C 1
ATOM 734 O O . ALA A 1 93 ? -7.484 2.629 -7.312 1 95.69 93 ALA A O 1
ATOM 735 N N . LEU A 1 94 ? -6.086 3.707 -6.027 1 95.12 94 LEU A N 1
ATOM 736 C CA . LEU A 1 94 ? -6.414 2.885 -4.867 1 95.12 94 LEU A CA 1
ATOM 737 C C . LEU A 1 94 ? -7.855 3.113 -4.426 1 95.12 94 LEU A C 1
ATOM 739 O O . LEU A 1 94 ? -8.547 2.172 -4.035 1 95.12 94 LEU A O 1
ATOM 743 N N . TYR A 1 95 ? -8.305 4.344 -4.492 1 95.88 95 TYR A N 1
ATOM 744 C CA . TYR A 1 95 ? -9.703 4.656 -4.207 1 95.88 95 TYR A CA 1
ATOM 745 C C . TYR A 1 95 ? -10.633 3.9 -5.148 1 95.88 95 TYR A C 1
ATOM 747 O O . TYR A 1 95 ? -11.57 3.238 -4.699 1 95.88 95 TYR A O 1
ATOM 755 N N . ALA A 1 96 ? -10.328 3.99 -6.422 1 95.62 96 ALA A N 1
ATOM 756 C CA . ALA A 1 96 ? -11.156 3.332 -7.43 1 95.62 96 ALA A CA 1
ATOM 757 C C . ALA A 1 96 ? -11.164 1.819 -7.23 1 95.62 96 ALA A C 1
ATOM 759 O O . ALA A 1 96 ? -12.203 1.175 -7.371 1 95.62 96 ALA A O 1
ATOM 760 N N . CYS A 1 97 ? -10.055 1.271 -6.871 1 94.94 97 CYS A N 1
ATOM 761 C CA . CYS A 1 97 ? -9.945 -0.163 -6.625 1 94.94 97 CYS A CA 1
ATOM 762 C C . CYS A 1 97 ? -10.773 -0.574 -5.418 1 94.94 97 CYS A C 1
ATOM 764 O O . CYS A 1 97 ? -11.461 -1.599 -5.445 1 94.94 97 CYS A O 1
ATOM 766 N N . GLY A 1 98 ? -10.727 0.216 -4.398 1 94.38 98 GLY A N 1
ATOM 767 C CA . GLY A 1 98 ? -11.531 -0.064 -3.221 1 94.38 98 GLY A CA 1
ATOM 768 C C . GLY A 1 98 ? -13.016 -0.046 -3.498 1 94.38 98 GLY A C 1
ATOM 769 O O . GLY A 1 98 ? -13.758 -0.899 -3.004 1 94.38 98 GLY A O 1
ATOM 770 N N . VAL A 1 99 ? -13.414 0.893 -4.312 1 94.56 99 VAL A N 1
ATOM 771 C CA . VAL A 1 99 ? -14.82 1.008 -4.691 1 94.56 99 VAL A CA 1
ATOM 772 C C . VAL A 1 99 ? -15.242 -0.23 -5.477 1 94.56 99 VAL A C 1
ATOM 774 O O . VAL A 1 99 ? -16.328 -0.774 -5.254 1 94.56 99 VAL A O 1
ATOM 777 N N . ALA A 1 100 ? -14.367 -0.66 -6.332 1 92.38 100 ALA A N 1
ATOM 778 C CA . ALA A 1 100 ? -14.672 -1.81 -7.18 1 92.38 100 ALA A CA 1
ATOM 779 C C . ALA A 1 100 ? -14.695 -3.102 -6.367 1 92.38 100 ALA A C 1
ATOM 781 O O . ALA A 1 100 ? -15.469 -4.012 -6.656 1 92.38 100 ALA A O 1
ATOM 782 N N . LEU A 1 101 ? -13.852 -3.17 -5.352 1 91.5 101 LEU A N 1
ATOM 783 C CA . LEU A 1 101 ? -13.695 -4.379 -4.551 1 91.5 101 LEU A CA 1
ATOM 784 C C . LEU A 1 101 ? -14.828 -4.512 -3.541 1 91.5 101 LEU A C 1
ATOM 786 O O . LEU A 1 101 ? -15.227 -5.625 -3.191 1 91.5 101 LEU A O 1
ATOM 790 N N . ALA A 1 102 ? -15.398 -3.414 -3.184 1 92.25 102 ALA A N 1
ATOM 791 C CA . ALA A 1 102 ? -16.344 -3.383 -2.068 1 92.25 102 ALA A CA 1
ATOM 792 C C . ALA A 1 102 ? -17.531 -4.309 -2.324 1 92.25 102 ALA A C 1
ATOM 794 O O . ALA A 1 102 ? -17.828 -5.18 -1.505 1 92.25 102 ALA A O 1
ATOM 795 N N . PRO A 1 103 ? -18.156 -4.211 -3.461 1 89.69 103 PRO A N 1
ATOM 796 C CA . PRO A 1 103 ? -19.297 -5.105 -3.695 1 89.69 103 PRO A CA 1
ATOM 797 C C . PRO A 1 103 ? -18.875 -6.566 -3.842 1 89.69 103 PRO A C 1
ATOM 799 O O . PRO A 1 103 ? -19.641 -7.473 -3.498 1 89.69 103 PRO A O 1
ATOM 802 N N . GLU A 1 104 ? -17.719 -6.797 -4.27 1 86.69 104 GLU A N 1
ATOM 803 C CA . GLU A 1 104 ? -17.234 -8.156 -4.5 1 86.69 104 GLU A CA 1
ATOM 804 C C . GLU A 1 104 ? -17.016 -8.891 -3.182 1 86.69 104 GLU A C 1
ATOM 806 O O . GLU A 1 104 ? -17.266 -10.094 -3.084 1 86.69 104 GLU A O 1
ATOM 811 N N . VAL A 1 105 ? -16.516 -8.18 -2.195 1 85.25 105 VAL A N 1
ATOM 812 C CA . VAL A 1 105 ? -16.141 -8.852 -0.96 1 85.25 105 VAL A CA 1
ATOM 813 C C . VAL A 1 105 ? -17.203 -8.609 0.111 1 85.25 105 VAL A C 1
ATOM 815 O O . VAL A 1 105 ? -17.094 -9.125 1.227 1 85.25 105 VAL A O 1
ATOM 818 N N . GLY A 1 106 ? -18.203 -7.906 -0.195 1 85.31 106 GLY A N 1
ATOM 819 C CA . GLY A 1 106 ? -19.281 -7.629 0.747 1 85.31 106 GLY A CA 1
ATOM 820 C C . GLY A 1 106 ? -18.906 -6.594 1.792 1 85.31 106 GLY A C 1
ATOM 821 O O . GLY A 1 106 ? -19.359 -6.656 2.932 1 85.31 106 GLY A O 1
ATOM 822 N N . ALA A 1 107 ? -18 -5.77 1.406 1 84.44 107 ALA A N 1
ATOM 823 C CA . ALA A 1 107 ? -17.562 -4.715 2.32 1 84.44 107 ALA A CA 1
ATOM 824 C C . ALA A 1 107 ? -18.375 -3.438 2.098 1 84.44 107 ALA A C 1
ATOM 826 O O . ALA A 1 107 ? -18.906 -3.213 1.007 1 84.44 107 ALA A O 1
ATOM 827 N N . SER A 1 108 ? -18.469 -2.729 3.197 1 88.25 108 SER A N 1
ATOM 828 C CA . SER A 1 108 ? -19.031 -1.38 3.104 1 88.25 108 SER A CA 1
ATOM 829 C C . SER A 1 108 ? -17.938 -0.325 3.254 1 88.25 108 SER A C 1
ATOM 831 O O . SER A 1 108 ? -17.031 -0.47 4.082 1 88.25 108 SER A O 1
ATOM 833 N N . VAL A 1 109 ? -18 0.583 2.291 1 86.62 109 VAL A N 1
ATOM 834 C CA . VAL A 1 109 ? -17.031 1.675 2.352 1 86.62 109 VAL A CA 1
ATOM 835 C C . VAL A 1 109 ? -17.766 3.01 2.457 1 86.62 109 VAL A C 1
ATOM 837 O O . VAL A 1 109 ? -18.828 3.193 1.845 1 86.62 109 VAL A O 1
ATOM 840 N N . GLU A 1 110 ? -17.359 3.738 3.486 1 76.38 110 GLU A N 1
ATOM 841 C CA . GLU A 1 110 ? -18 5.027 3.701 1 76.38 110 GLU A CA 1
ATOM 842 C C . GLU A 1 110 ? -17.109 6.18 3.242 1 76.38 110 GLU A C 1
ATOM 844 O O . GLU A 1 110 ? -15.883 6.062 3.252 1 76.38 110 GLU A O 1
ATOM 849 N N . MET B 1 1 ? -3.895 -15.047 8.945 1 46.41 1 MET B N 1
ATOM 850 C CA . MET B 1 1 ? -4.676 -13.969 9.539 1 46.41 1 MET B CA 1
ATOM 851 C C . MET B 1 1 ? -6.004 -13.789 8.805 1 46.41 1 MET B C 1
ATOM 853 O O . MET B 1 1 ? -6.059 -13.891 7.582 1 46.41 1 MET B O 1
ATOM 857 N N . ALA B 1 2 ? -6.973 -14.211 9.352 1 53.44 2 ALA B N 1
ATOM 858 C CA . ALA B 1 2 ? -8.336 -14.195 8.82 1 53.44 2 ALA B CA 1
ATOM 859 C C . ALA B 1 2 ? -8.688 -12.82 8.266 1 53.44 2 ALA B C 1
ATOM 861 O O . ALA B 1 2 ? -8.484 -11.805 8.93 1 53.44 2 ALA B O 1
ATOM 862 N N . HIS B 1 3 ? -8.414 -12.664 6.902 1 67.19 3 HIS B N 1
ATOM 863 C CA . HIS B 1 3 ? -8.812 -11.391 6.309 1 67.19 3 HIS B CA 1
ATOM 864 C C . HIS B 1 3 ? -10.328 -11.273 6.219 1 67.19 3 HIS B C 1
ATOM 866 O O . HIS B 1 3 ? -10.977 -12.094 5.562 1 67.19 3 HIS B O 1
ATOM 872 N N . ASP B 1 4 ? -10.844 -10.789 7.32 1 76.12 4 ASP B N 1
ATOM 873 C CA . ASP B 1 4 ? -12.281 -10.539 7.223 1 76.12 4 ASP B CA 1
ATOM 874 C C . ASP B 1 4 ? -12.555 -9.258 6.434 1 76.12 4 ASP B C 1
ATOM 876 O O . ASP B 1 4 ? -12.547 -8.164 6.992 1 76.12 4 ASP B O 1
ATOM 880 N N . LEU B 1 5 ? -12.898 -9.492 5.125 1 82.06 5 LEU B N 1
ATOM 881 C CA . LEU B 1 5 ? -13.094 -8.344 4.242 1 82.06 5 LEU B CA 1
ATOM 882 C C . LEU B 1 5 ? -14.547 -7.887 4.266 1 82.06 5 LEU B C 1
ATOM 884 O O . LEU B 1 5 ? -14.914 -6.93 3.58 1 82.06 5 LEU B O 1
ATOM 888 N N . GLN B 1 6 ? -15.289 -8.516 5.102 1 80.12 6 GLN B N 1
ATOM 889 C CA . GLN B 1 6 ? -16.703 -8.172 5.168 1 80.12 6 GLN B CA 1
ATOM 890 C C . GLN B 1 6 ? -16.969 -7.125 6.254 1 80.12 6 GLN B C 1
ATOM 892 O O . GLN B 1 6 ? -18.109 -6.754 6.5 1 80.12 6 GLN B O 1
ATOM 897 N N . ARG B 1 7 ? -16.016 -6.586 6.676 1 83.12 7 ARG B N 1
ATOM 898 C CA . ARG B 1 7 ? -16.188 -5.535 7.676 1 83.12 7 ARG B CA 1
ATOM 899 C C . ARG B 1 7 ? -16.328 -4.168 7.016 1 83.12 7 ARG B C 1
ATOM 901 O O . ARG B 1 7 ? -16.297 -4.059 5.789 1 83.12 7 ARG B O 1
ATOM 908 N N . ARG B 1 8 ? -16.609 -3.189 7.906 1 86.75 8 ARG B N 1
ATOM 909 C CA . ARG B 1 8 ? -16.734 -1.816 7.43 1 86.75 8 ARG B CA 1
ATOM 910 C C . ARG B 1 8 ? -15.375 -1.122 7.398 1 86.75 8 ARG B C 1
ATOM 912 O O . ARG B 1 8 ? -14.578 -1.268 8.328 1 86.75 8 ARG B O 1
ATOM 919 N N . PHE B 1 9 ? -15.188 -0.549 6.273 1 91.31 9 PHE B N 1
ATOM 920 C CA . PHE B 1 9 ? -13.977 0.241 6.113 1 91.31 9 PHE B CA 1
ATOM 921 C C . PHE B 1 9 ? -14.297 1.729 6.062 1 91.31 9 PHE B C 1
ATOM 923 O O . PHE B 1 9 ? -15.336 2.127 5.52 1 91.31 9 PHE B O 1
ATOM 930 N N . GLY B 1 10 ? -13.422 2.535 6.641 1 90.06 10 GLY B N 1
ATOM 931 C CA . GLY B 1 10 ? -13.648 3.969 6.723 1 90.06 10 GLY B CA 1
ATOM 932 C C . GLY B 1 10 ? -13.57 4.664 5.375 1 90.06 10 GLY B C 1
ATOM 933 O O . GLY B 1 10 ? -14.102 5.762 5.203 1 90.06 10 GLY B O 1
ATOM 934 N N . CYS B 1 11 ? -12.938 4.113 4.465 1 92 11 CYS B N 1
ATOM 935 C CA . CYS B 1 11 ? -12.844 4.641 3.109 1 92 11 CYS B CA 1
ATOM 936 C C . CYS B 1 11 ? -12.414 3.549 2.133 1 92 11 CYS B C 1
ATOM 938 O O . CYS B 1 11 ? -11.859 2.529 2.539 1 92 11 CYS B O 1
ATOM 940 N N . PRO B 1 12 ? -12.672 3.746 0.817 1 93.94 12 PRO B N 1
ATOM 941 C CA . PRO B 1 12 ? -12.281 2.75 -0.184 1 93.94 12 PRO B CA 1
ATOM 942 C C . PRO B 1 12 ? -10.781 2.482 -0.194 1 93.94 12 PRO B C 1
ATOM 944 O O . PRO B 1 12 ? -10.352 1.353 -0.441 1 93.94 12 PRO B O 1
ATOM 947 N N . VAL B 1 13 ? -9.992 3.463 0.061 1 94.56 13 VAL B N 1
ATOM 948 C CA . VAL B 1 13 ? -8.547 3.295 0.092 1 94.56 13 VAL B CA 1
ATOM 949 C C . VAL B 1 13 ? -8.164 2.307 1.192 1 94.56 13 VAL B C 1
ATOM 951 O O . VAL B 1 13 ? -7.277 1.471 1.004 1 94.56 13 VAL B O 1
ATOM 954 N N . GLU B 1 14 ? -8.82 2.359 2.301 1 93.62 14 GLU B N 1
ATOM 955 C CA . GLU B 1 14 ? -8.562 1.428 3.395 1 93.62 14 GLU B CA 1
ATOM 956 C C . GLU B 1 14 ? -8.797 -0.015 2.959 1 93.62 14 GLU B C 1
ATOM 958 O O . GLU B 1 14 ? -7.996 -0.901 3.256 1 93.62 14 GLU B O 1
ATOM 963 N N . LEU B 1 15 ? -9.875 -0.224 2.256 1 92.5 15 LEU B N 1
ATOM 964 C CA . LEU B 1 15 ? -10.164 -1.56 1.75 1 92.5 15 LEU B CA 1
ATOM 965 C C . LEU B 1 15 ? -9.086 -2.02 0.774 1 92.5 15 LEU B C 1
ATOM 967 O O . LEU B 1 15 ? -8.609 -3.154 0.857 1 92.5 15 LEU B O 1
ATOM 971 N N . SER B 1 16 ? -8.719 -1.105 -0.127 1 93.62 16 SER B N 1
ATOM 972 C CA . SER B 1 16 ? -7.664 -1.442 -1.074 1 93.62 16 SER B CA 1
ATOM 973 C C . SER B 1 16 ? -6.379 -1.835 -0.353 1 93.62 16 SER B C 1
ATOM 975 O O . SER B 1 16 ? -5.727 -2.814 -0.722 1 93.62 16 SER B O 1
ATOM 977 N N . MET B 1 17 ? -6.078 -1.1 0.7 1 93.38 17 MET B N 1
ATOM 978 C CA . MET B 1 17 ? -4.836 -1.35 1.426 1 93.38 17 MET B CA 1
ATOM 979 C C . MET B 1 17 ? -4.941 -2.617 2.268 1 93.38 17 MET B C 1
ATOM 981 O O . MET B 1 17 ? -3.943 -3.301 2.498 1 93.38 17 MET B O 1
ATOM 985 N N . GLU B 1 18 ? -6.16 -2.926 2.686 1 90.81 18 GLU B N 1
ATOM 986 C CA . GLU B 1 18 ? -6.367 -4.203 3.363 1 90.81 18 GLU B CA 1
ATOM 987 C C . GLU B 1 18 ? -5.988 -5.375 2.463 1 90.81 18 GLU B C 1
ATOM 989 O O . GLU B 1 18 ? -5.426 -6.367 2.932 1 90.81 18 GLU B O 1
ATOM 994 N N . VAL B 1 19 ? -6.242 -5.23 1.221 1 91.12 19 VAL B N 1
ATOM 995 C CA . VAL B 1 19 ? -6.016 -6.293 0.247 1 91.12 19 VAL B CA 1
ATOM 996 C C . VAL B 1 19 ? -4.578 -6.23 -0.263 1 91.12 19 VAL B C 1
ATOM 998 O O . VAL B 1 19 ? -3.891 -7.25 -0.333 1 91.12 19 VAL B O 1
ATOM 1001 N N . LEU B 1 20 ? -4.129 -5.035 -0.588 1 90.69 20 LEU B N 1
ATOM 1002 C CA . LEU B 1 20 ? -2.836 -4.848 -1.238 1 90.69 20 LEU B CA 1
ATOM 1003 C C . LEU B 1 20 ? -1.741 -4.586 -0.209 1 90.69 20 LEU B C 1
ATOM 1005 O O . LEU B 1 20 ? -0.558 -4.793 -0.488 1 90.69 20 LEU B O 1
ATOM 1009 N N . GLY B 1 21 ? -2.287 -4.121 0.887 1 83 21 GLY B N 1
ATOM 1010 C CA . GLY B 1 21 ? -1.364 -3.578 1.87 1 83 21 GLY B CA 1
ATOM 1011 C C . GLY B 1 21 ? -0.202 -4.504 2.172 1 83 21 GLY B C 1
ATOM 1012 O O . GLY B 1 21 ? -0.206 -5.668 1.765 1 83 21 GLY B O 1
ATOM 1013 N N . GLY B 1 22 ? 0.881 -3.902 2.75 1 81.94 22 GLY B N 1
ATOM 1014 C CA . GLY B 1 22 ? 2.176 -4.555 2.883 1 81.94 22 GLY B CA 1
ATOM 1015 C C . GLY B 1 22 ? 3.041 -4.414 1.645 1 81.94 22 GLY B C 1
ATOM 1016 O O . GLY B 1 22 ? 2.543 -4.496 0.52 1 81.94 22 GLY B O 1
ATOM 1017 N N . LYS B 1 23 ? 4.215 -4.07 1.791 1 85.69 23 LYS B N 1
ATOM 1018 C CA . LYS B 1 23 ? 5.148 -3.787 0.706 1 85.69 23 LYS B CA 1
ATOM 1019 C C . LYS B 1 23 ? 5.258 -4.973 -0.252 1 85.69 23 LYS B C 1
ATOM 1021 O O . LYS B 1 23 ? 5.082 -4.816 -1.462 1 85.69 23 LYS B O 1
ATOM 1026 N N . TRP B 1 24 ? 5.168 -6.164 0.257 1 91.69 24 TRP B N 1
ATOM 1027 C CA . TRP B 1 24 ? 5.652 -7.262 -0.572 1 91.69 24 TRP B CA 1
ATOM 1028 C C . TRP B 1 24 ? 4.516 -7.867 -1.391 1 91.69 24 TRP B C 1
ATOM 1030 O O . TRP B 1 24 ? 4.734 -8.359 -2.5 1 91.69 24 TRP B O 1
ATOM 1040 N N . LYS B 1 25 ? 3.234 -7.82 -0.944 1 93.56 25 LYS B N 1
ATOM 1041 C CA . LYS B 1 25 ? 2.127 -8.312 -1.759 1 93.56 25 LYS B CA 1
ATOM 1042 C C . LYS B 1 25 ? 2.014 -7.531 -3.064 1 93.56 25 LYS B C 1
ATOM 1044 O O . LYS B 1 25 ? 1.87 -8.117 -4.137 1 93.56 25 LYS B O 1
ATOM 1049 N N . THR B 1 26 ? 2.139 -6.285 -2.926 1 94.88 26 THR B N 1
ATOM 1050 C CA . THR B 1 26 ? 2.018 -5.398 -4.078 1 94.88 26 THR B CA 1
ATOM 1051 C C . THR B 1 26 ? 3.184 -5.602 -5.039 1 94.88 26 THR B C 1
ATOM 1053 O O . THR B 1 26 ? 2.988 -5.664 -6.258 1 94.88 26 THR B O 1
ATOM 1056 N N . VAL B 1 27 ? 4.34 -5.734 -4.531 1 95.5 27 VAL B N 1
ATOM 1057 C CA . VAL B 1 27 ? 5.535 -5.949 -5.344 1 95.5 27 VAL B CA 1
ATOM 1058 C C . VAL B 1 27 ? 5.422 -7.285 -6.078 1 95.5 27 VAL B C 1
ATOM 1060 O O . VAL B 1 27 ? 5.691 -7.363 -7.281 1 95.5 27 VAL B O 1
ATOM 1063 N N . LEU B 1 28 ? 4.988 -8.266 -5.359 1 96.81 28 LEU B N 1
ATOM 1064 C CA . LEU B 1 28 ? 4.848 -9.586 -5.965 1 96.81 28 LEU B CA 1
ATOM 1065 C C . LEU B 1 28 ? 3.785 -9.57 -7.059 1 96.81 28 LEU B C 1
ATOM 1067 O O . LEU B 1 28 ? 3.957 -10.195 -8.109 1 96.81 28 LEU B O 1
ATOM 1071 N N . LEU B 1 29 ? 2.699 -8.891 -6.836 1 96.38 29 LEU B N 1
ATOM 1072 C CA . LEU B 1 29 ? 1.657 -8.766 -7.852 1 96.38 29 LEU B CA 1
ATOM 1073 C C . LEU B 1 29 ? 2.193 -8.062 -9.094 1 96.38 29 LEU B C 1
ATOM 1075 O O . LEU B 1 29 ? 1.836 -8.43 -10.219 1 96.38 29 LEU B O 1
ATOM 1079 N N . ALA B 1 30 ? 3.01 -7.121 -8.852 1 95.12 30 ALA B N 1
ATOM 1080 C CA . ALA B 1 30 ? 3.617 -6.406 -9.969 1 95.12 30 ALA B CA 1
ATOM 1081 C C . ALA B 1 30 ? 4.496 -7.34 -10.805 1 95.12 30 ALA B C 1
ATOM 1083 O O . ALA B 1 30 ? 4.562 -7.211 -12.023 1 95.12 30 ALA B O 1
ATOM 1084 N N . ARG B 1 31 ? 5.145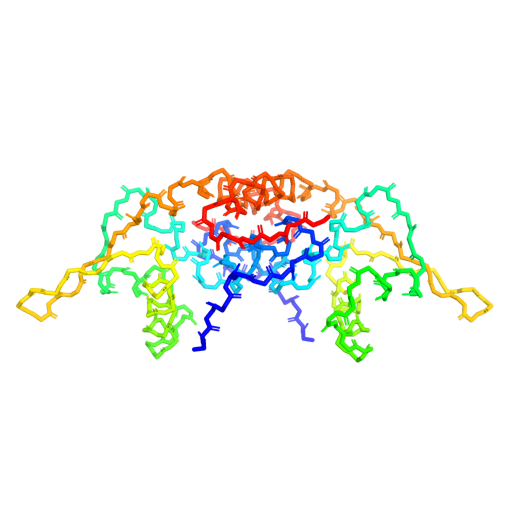 -8.242 -10.109 1 95.56 31 ARG B N 1
ATOM 1085 C CA . ARG B 1 31 ? 6 -9.195 -10.812 1 95.56 31 ARG B CA 1
ATOM 1086 C C . ARG B 1 31 ? 5.172 -10.227 -11.57 1 95.56 31 ARG B C 1
ATOM 1088 O O . ARG B 1 31 ? 5.57 -10.695 -12.633 1 95.56 31 ARG B O 1
ATOM 1095 N N . LEU B 1 32 ? 4.008 -10.5 -11.141 1 97.06 32 LEU B N 1
ATOM 1096 C CA . LEU B 1 32 ? 3.162 -11.57 -11.672 1 97.06 32 LEU B CA 1
ATOM 1097 C C . LEU B 1 32 ? 2.217 -11.031 -12.742 1 97.06 32 LEU B C 1
ATOM 1099 O O . LEU B 1 32 ? 1.526 -11.797 -13.406 1 97.06 32 LEU B O 1
ATOM 1103 N N . LYS B 1 33 ? 2.184 -9.758 -12.859 1 93.06 33 LYS B N 1
ATOM 1104 C CA . LYS B 1 33 ? 1.166 -9.109 -13.688 1 93.06 33 LYS B CA 1
ATOM 1105 C C . LYS B 1 33 ? 1.26 -9.57 -15.141 1 93.06 33 LYS B C 1
ATOM 1107 O O . LYS B 1 33 ? 0.262 -9.57 -15.859 1 93.06 33 LYS B O 1
ATOM 1112 N N . ASP B 1 34 ? 2.445 -9.914 -15.586 1 91.88 34 ASP B N 1
ATOM 1113 C CA . ASP B 1 34 ? 2.627 -10.227 -17 1 91.88 34 ASP B CA 1
ATOM 1114 C C . ASP B 1 34 ? 2.555 -11.727 -17.234 1 91.88 34 ASP B C 1
ATOM 1116 O O . ASP B 1 34 ? 2.641 -12.188 -18.391 1 91.88 34 ASP B O 1
ATOM 1120 N N . GLY B 1 35 ? 2.408 -12.57 -16.188 1 95.69 35 GLY B N 1
ATOM 1121 C CA . GLY B 1 35 ? 2.281 -14.008 -16.359 1 95.69 35 GLY B CA 1
ATOM 1122 C C . GLY B 1 35 ? 2.688 -14.789 -15.125 1 95.69 35 GLY B C 1
ATOM 1123 O O . GLY B 1 35 ? 3.152 -14.211 -14.141 1 95.69 35 GLY B O 1
ATOM 1124 N N . PRO B 1 36 ? 2.484 -16.125 -15.266 1 97.81 36 PRO B N 1
ATOM 1125 C CA . PRO B 1 36 ? 2.816 -17 -14.133 1 97.81 36 PRO B CA 1
ATOM 1126 C C . PRO B 1 36 ? 4.32 -17.094 -13.883 1 97.81 36 PRO B C 1
ATOM 1128 O O . PRO B 1 36 ? 5.109 -17.016 -14.82 1 97.81 36 PRO B O 1
ATOM 1131 N N . LEU B 1 37 ? 4.703 -17.219 -12.664 1 98.38 37 LEU B N 1
ATOM 1132 C CA . LEU B 1 37 ? 6.09 -17.422 -12.25 1 98.38 37 LEU B CA 1
ATOM 1133 C C . LEU B 1 37 ? 6.195 -18.531 -11.219 1 98.38 37 LEU B C 1
ATOM 1135 O O . LEU B 1 37 ? 5.305 -18.703 -10.383 1 98.38 37 LEU B O 1
ATOM 1139 N N . ARG B 1 38 ? 7.285 -19.266 -11.289 1 98 38 ARG B N 1
ATOM 1140 C CA . ARG B 1 38 ? 7.598 -20.266 -10.273 1 98 38 ARG B CA 1
ATOM 1141 C C . ARG B 1 38 ? 8.164 -19.609 -9.016 1 98 38 ARG B C 1
ATOM 1143 O O . ARG B 1 38 ? 8.602 -18.453 -9.055 1 98 38 ARG B O 1
ATOM 1150 N N . TYR B 1 39 ? 8.094 -20.391 -7.91 1 97.62 39 TYR B N 1
ATOM 1151 C CA . TYR B 1 39 ? 8.609 -19.891 -6.641 1 97.62 39 TYR B CA 1
ATOM 1152 C C . TYR B 1 39 ? 10.039 -19.391 -6.797 1 97.62 39 TYR B C 1
ATOM 1154 O O . TYR B 1 39 ? 10.375 -18.297 -6.336 1 97.62 39 TYR B O 1
ATOM 1162 N N . ALA B 1 40 ? 10.836 -20.125 -7.48 1 96.75 40 ALA B N 1
ATOM 1163 C CA . ALA B 1 40 ? 12.25 -19.797 -7.621 1 96.75 40 ALA B CA 1
ATOM 1164 C C . ALA B 1 40 ? 12.43 -18.5 -8.398 1 96.75 40 ALA B C 1
ATOM 1166 O O . ALA B 1 40 ? 13.328 -17.703 -8.102 1 96.75 40 ALA B O 1
ATOM 1167 N N . GLU B 1 41 ? 11.633 -18.281 -9.391 1 97.12 41 GLU B N 1
ATOM 1168 C CA . GLU B 1 41 ? 11.672 -17.047 -10.172 1 97.12 41 GLU B CA 1
ATOM 1169 C C . GLU B 1 41 ? 11.258 -15.844 -9.336 1 97.12 41 GLU B C 1
ATOM 1171 O O . GLU B 1 41 ? 11.898 -14.789 -9.391 1 97.12 41 GLU B O 1
ATOM 1176 N N . LEU B 1 42 ? 10.211 -16 -8.562 1 97.25 42 LEU B N 1
ATOM 1177 C CA . LEU B 1 42 ? 9.758 -14.938 -7.668 1 97.25 42 LEU B CA 1
ATOM 1178 C C . LEU B 1 42 ? 10.836 -14.602 -6.645 1 97.25 42 LEU B C 1
ATOM 1180 O O . LEU B 1 42 ? 11.102 -13.422 -6.387 1 97.25 42 LEU B O 1
ATOM 1184 N N . ARG B 1 43 ? 11.453 -15.586 -6.152 1 96.25 43 ARG B N 1
ATOM 1185 C CA . ARG B 1 43 ? 12.523 -15.398 -5.18 1 96.25 43 ARG B CA 1
ATOM 1186 C C . ARG B 1 43 ? 13.664 -14.57 -5.766 1 96.25 43 ARG B C 1
ATOM 1188 O O . ARG B 1 43 ? 14.188 -13.672 -5.102 1 96.25 43 ARG B O 1
ATOM 1195 N N . ALA B 1 44 ? 13.961 -14.805 -6.984 1 95.44 44 ALA B N 1
ATOM 1196 C CA . ALA B 1 44 ? 15.062 -14.109 -7.656 1 95.44 44 ALA B CA 1
ATOM 1197 C C . ALA B 1 44 ? 14.719 -12.641 -7.891 1 95.44 44 ALA B C 1
ATOM 1199 O O . ALA B 1 44 ? 15.609 -11.789 -7.953 1 95.44 44 ALA B O 1
ATOM 1200 N N . LEU B 1 45 ? 13.438 -12.328 -7.953 1 93.19 45 LEU B N 1
ATOM 1201 C CA . LEU B 1 45 ? 12.977 -10.984 -8.289 1 93.19 45 LEU B CA 1
ATOM 1202 C C . LEU B 1 45 ? 12.82 -10.133 -7.035 1 93.19 45 LEU B C 1
ATOM 1204 O O . LEU B 1 45 ? 12.625 -8.922 -7.129 1 93.19 45 LEU B O 1
ATOM 1208 N N . VAL B 1 46 ? 12.891 -10.766 -5.863 1 92.31 46 VAL B N 1
ATOM 1209 C CA . VAL B 1 46 ? 12.781 -10.039 -4.602 1 92.31 46 VAL B CA 1
ATOM 1210 C C . VAL B 1 46 ? 13.906 -10.469 -3.666 1 92.31 46 VAL B C 1
ATOM 1212 O O . VAL B 1 46 ? 13.656 -10.961 -2.564 1 92.31 46 VAL B O 1
ATOM 1215 N N . PRO B 1 47 ? 15.117 -10.156 -4.035 1 87.69 47 PRO B N 1
ATOM 1216 C CA . PRO B 1 47 ? 16.281 -10.656 -3.295 1 87.69 47 PRO B CA 1
ATOM 1217 C C . PRO B 1 47 ? 16.328 -10.133 -1.859 1 87.69 47 PRO B C 1
ATOM 1219 O O . PRO B 1 47 ? 16.969 -10.75 -0.998 1 87.69 47 PRO B O 1
ATOM 1222 N N . GLY B 1 48 ? 15.688 -9.156 -1.557 1 85.06 48 GLY B N 1
ATOM 1223 C CA . GLY B 1 48 ? 15.695 -8.602 -0.212 1 85.06 48 GLY B CA 1
ATOM 1224 C C . GLY B 1 48 ? 14.711 -9.281 0.717 1 85.06 48 GLY B C 1
ATOM 1225 O O . GLY B 1 48 ? 14.656 -8.977 1.91 1 85.06 48 GLY B O 1
ATOM 1226 N N . LEU B 1 49 ? 13.992 -10.25 0.206 1 90.5 49 LEU B N 1
ATOM 1227 C CA . LEU B 1 49 ? 12.969 -10.953 0.979 1 90.5 49 LEU B CA 1
ATOM 1228 C C . LEU B 1 49 ? 13.445 -12.344 1.371 1 90.5 49 LEU B C 1
ATOM 1230 O O . LEU B 1 49 ? 13.953 -13.094 0.53 1 90.5 49 LEU B O 1
ATOM 1234 N N . SER B 1 50 ? 13.336 -12.688 2.629 1 94.88 50 SER B N 1
ATOM 1235 C CA . SER B 1 50 ? 13.672 -14.039 3.057 1 94.88 50 SER B CA 1
ATOM 1236 C C . SER B 1 50 ? 12.688 -15.055 2.498 1 94.88 50 SER B C 1
ATOM 1238 O O . SER B 1 50 ? 11.555 -14.703 2.146 1 94.88 50 SER B O 1
ATOM 1240 N N . ASP B 1 51 ? 13.055 -16.281 2.564 1 96.12 51 ASP B N 1
ATOM 1241 C CA . ASP B 1 51 ? 12.195 -17.359 2.09 1 96.12 51 ASP B CA 1
ATOM 1242 C C . ASP B 1 51 ? 10.93 -17.469 2.939 1 96.12 51 ASP B C 1
ATOM 1244 O O . ASP B 1 51 ? 9.844 -17.703 2.412 1 96.12 51 ASP B O 1
ATOM 1248 N N . LYS B 1 52 ? 11.078 -17.281 4.094 1 96.94 52 LYS B N 1
ATOM 1249 C CA . LYS B 1 52 ? 9.945 -17.375 5.008 1 96.94 52 LYS B CA 1
ATOM 1250 C C . LYS B 1 52 ? 8.914 -16.281 4.707 1 96.94 52 LYS B C 1
ATOM 1252 O O . LYS B 1 52 ? 7.715 -16.562 4.645 1 96.94 52 LYS B O 1
ATOM 1257 N N . VAL B 1 53 ? 9.422 -15.148 4.551 1 95.94 53 VAL B N 1
ATOM 1258 C CA . VAL B 1 53 ? 8.539 -14.016 4.312 1 95.94 53 VAL B CA 1
ATOM 1259 C C . VAL B 1 53 ? 7.879 -14.156 2.939 1 95.94 53 VAL B C 1
ATOM 1261 O O . VAL B 1 53 ? 6.676 -13.914 2.793 1 95.94 53 VAL B O 1
ATOM 1264 N N . LEU B 1 54 ? 8.695 -14.531 1.982 1 96.94 54 LEU B N 1
ATOM 1265 C CA . LEU B 1 54 ? 8.141 -14.75 0.649 1 96.94 54 LEU B CA 1
ATOM 1266 C C . LEU B 1 54 ? 7.02 -15.781 0.685 1 96.94 54 LEU B C 1
ATOM 126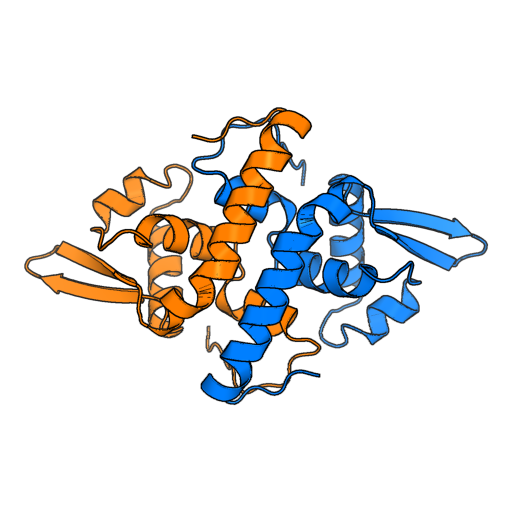8 O O . LEU B 1 54 ? 5.93 -15.531 0.162 1 96.94 54 LEU B O 1
ATOM 1272 N N . THR B 1 55 ? 7.227 -16.906 1.32 1 97.12 55 THR B N 1
ATOM 1273 C CA . THR B 1 55 ? 6.234 -17.969 1.446 1 97.12 55 THR B CA 1
ATOM 1274 C C . THR B 1 55 ? 4.977 -17.453 2.141 1 97.12 55 THR B C 1
ATOM 1276 O O . THR B 1 55 ? 3.859 -17.719 1.695 1 97.12 55 THR B O 1
ATOM 1279 N N . GLN B 1 56 ? 5.191 -16.734 3.135 1 96.25 56 GLN B N 1
ATOM 1280 C CA . GLN B 1 56 ? 4.07 -16.188 3.895 1 96.25 56 GLN B CA 1
ATOM 1281 C C . GLN B 1 56 ? 3.25 -15.219 3.051 1 96.25 56 GLN B C 1
ATOM 1283 O O . GLN B 1 56 ? 2.018 -15.219 3.107 1 96.25 56 GLN B O 1
ATOM 1288 N N . ARG B 1 57 ? 3.924 -14.359 2.324 1 96.12 57 ARG B N 1
ATOM 1289 C CA . ARG B 1 57 ? 3.221 -13.398 1.48 1 96.12 57 ARG B CA 1
ATOM 1290 C C . ARG B 1 57 ? 2.43 -14.109 0.386 1 96.12 57 ARG B C 1
ATOM 1292 O O . ARG B 1 57 ? 1.299 -13.727 0.081 1 96.12 57 ARG B O 1
ATOM 1299 N N . LEU B 1 58 ? 3.033 -15.133 -0.151 1 97.12 58 LEU B N 1
ATOM 1300 C CA . LEU B 1 58 ? 2.354 -15.891 -1.195 1 97.12 58 LEU B CA 1
ATOM 1301 C C . LEU B 1 58 ? 1.128 -16.609 -0.637 1 97.12 58 LEU B C 1
ATOM 1303 O O . LEU B 1 58 ? 0.077 -16.641 -1.282 1 97.12 58 LEU B O 1
ATOM 1307 N N . ARG B 1 59 ? 1.243 -17.109 0.531 1 96.25 59 ARG B N 1
ATOM 1308 C CA . ARG B 1 59 ? 0.104 -17.75 1.191 1 96.25 59 ARG B CA 1
ATOM 1309 C C . ARG B 1 59 ? -1.001 -16.734 1.463 1 96.25 59 ARG B C 1
ATOM 1311 O O . ARG B 1 59 ? -2.18 -17 1.228 1 96.25 59 ARG B O 1
ATOM 1318 N N . ASP B 1 60 ? -0.642 -15.617 2.004 1 94.62 60 ASP B N 1
ATOM 1319 C CA . ASP B 1 60 ? -1.606 -14.547 2.262 1 94.62 60 ASP B CA 1
ATOM 1320 C C . ASP B 1 60 ? -2.338 -14.148 0.981 1 94.62 60 ASP B C 1
ATOM 1322 O O . ASP B 1 60 ? -3.555 -13.961 0.99 1 94.62 60 ASP B O 1
ATOM 1326 N N . MET B 1 61 ? -1.614 -14.039 -0.062 1 96.06 61 MET B N 1
ATOM 1327 C CA . MET B 1 61 ? -2.186 -13.633 -1.343 1 96.06 61 MET B CA 1
ATOM 1328 C C . MET B 1 61 ? -3.125 -14.711 -1.883 1 96.06 61 MET B C 1
ATOM 1330 O O . MET B 1 61 ? -4.145 -14.391 -2.504 1 96.06 61 MET B O 1
ATOM 1334 N N . GLU B 1 62 ? -2.713 -15.922 -1.674 1 96.12 62 GLU B N 1
ATOM 1335 C CA . GLU B 1 62 ? -3.594 -17.016 -2.061 1 96.12 62 GLU B CA 1
ATOM 1336 C C . GLU B 1 62 ? -4.902 -16.984 -1.273 1 96.12 62 GLU B C 1
ATOM 1338 O O . GLU B 1 62 ? -5.984 -17.125 -1.848 1 96.12 62 GLU B O 1
ATOM 1343 N N . GLU B 1 63 ? -4.855 -16.75 -0.005 1 93.56 63 GLU B N 1
ATOM 1344 C CA . GLU B 1 63 ? -6.02 -16.688 0.874 1 93.56 63 GLU B CA 1
ATOM 1345 C C . GLU B 1 63 ? -6.922 -15.516 0.512 1 93.56 63 GLU B C 1
ATOM 1347 O O . GLU B 1 63 ? -8.148 -15.609 0.628 1 93.56 63 GLU B O 1
ATOM 1352 N N . LEU B 1 64 ? -6.344 -14.461 0.015 1 92.75 64 LEU B N 1
ATOM 1353 C CA . LEU B 1 64 ? -7.086 -13.258 -0.355 1 92.75 64 LEU B CA 1
ATOM 1354 C C . LEU B 1 64 ? -7.652 -13.383 -1.765 1 92.75 64 LEU B C 1
ATOM 1356 O O . LEU B 1 64 ? -8.391 -12.508 -2.221 1 92.75 64 LEU B O 1
ATOM 1360 N N . GLY B 1 65 ? -7.234 -14.438 -2.432 1 93.69 65 GLY B N 1
ATOM 1361 C CA . GLY B 1 65 ? -7.73 -14.664 -3.779 1 93.69 65 GLY B CA 1
ATOM 1362 C C . GLY B 1 65 ? -7.039 -13.805 -4.82 1 93.69 65 GLY B C 1
ATOM 1363 O O . GLY B 1 65 ? -7.621 -13.492 -5.863 1 93.69 65 GLY B O 1
ATOM 1364 N N . LEU B 1 66 ? -5.875 -13.414 -4.535 1 95.62 66 LEU B N 1
ATOM 1365 C CA . LEU B 1 66 ? -5.125 -12.578 -5.465 1 95.62 66 LEU B CA 1
ATOM 1366 C C . LEU B 1 66 ? -4.27 -13.438 -6.395 1 95.62 66 LEU B C 1
ATOM 1368 O O . LEU B 1 66 ? -3.975 -13.031 -7.52 1 95.62 66 LEU B O 1
ATOM 1372 N N . VAL B 1 67 ? -3.791 -14.586 -5.898 1 97.62 67 VAL B N 1
ATOM 1373 C CA . VAL B 1 67 ? -3.006 -15.508 -6.711 1 97.62 67 VAL B CA 1
ATOM 1374 C C . VAL B 1 67 ? -3.545 -16.922 -6.551 1 97.62 67 VAL B C 1
ATOM 1376 O O . VAL B 1 67 ? -4.223 -17.234 -5.57 1 97.62 67 VAL B O 1
ATOM 1379 N N . GLU B 1 68 ? -3.348 -17.672 -7.547 1 98.06 68 GLU B N 1
ATOM 1380 C CA . GLU B 1 68 ? -3.545 -19.125 -7.504 1 98.06 68 GLU B CA 1
ATOM 1381 C C . GLU B 1 68 ? -2.229 -19.859 -7.707 1 98.06 68 GLU B C 1
ATOM 1383 O O . GLU B 1 68 ? -1.346 -19.391 -8.422 1 98.06 68 GLU B O 1
ATOM 1388 N N . VAL B 1 69 ? -2.129 -20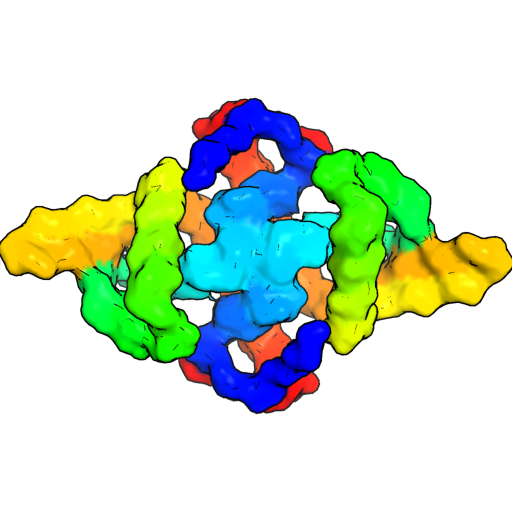.953 -7.004 1 97.94 69 VAL B N 1
ATOM 1389 C CA . VAL B 1 69 ? -0.885 -21.703 -7.082 1 97.94 69 VAL B CA 1
ATOM 1390 C C . VAL B 1 69 ? -1.172 -23.125 -7.59 1 97.94 69 VAL B C 1
ATOM 1392 O O . VAL B 1 69 ? -2.18 -23.719 -7.219 1 97.94 69 VAL B O 1
ATOM 1395 N N . THR B 1 70 ? -0.392 -23.562 -8.586 1 97.44 70 THR B N 1
ATOM 1396 C CA . THR B 1 70 ? -0.375 -24.938 -9.062 1 97.44 70 THR B CA 1
ATOM 1397 C C . THR B 1 70 ? 0.901 -25.656 -8.617 1 97.44 70 THR B C 1
ATOM 1399 O O . THR B 1 70 ? 2.004 -25.141 -8.82 1 97.44 70 THR B O 1
ATOM 1402 N N . ARG B 1 71 ? 0.689 -26.766 -7.922 1 96.19 71 ARG B N 1
ATOM 1403 C CA . ARG B 1 71 ? 1.824 -27.531 -7.438 1 96.19 71 ARG B CA 1
ATOM 1404 C C . ARG B 1 71 ? 1.955 -28.844 -8.203 1 96.19 71 ARG B C 1
ATOM 1406 O O . ARG B 1 71 ? 1.021 -29.656 -8.234 1 96.19 71 ARG B O 1
ATOM 1413 N N . ARG B 1 72 ? 3.041 -28.984 -8.938 1 94.12 72 ARG B N 1
ATOM 1414 C CA . ARG B 1 72 ? 3.332 -30.188 -9.711 1 94.12 72 ARG B CA 1
ATOM 1415 C C . ARG B 1 72 ? 4.801 -30.578 -9.586 1 94.12 72 ARG B C 1
ATOM 1417 O O . ARG B 1 72 ? 5.691 -29.766 -9.828 1 94.12 72 ARG B O 1
ATOM 1424 N N . ALA B 1 73 ? 5.004 -31.922 -9.258 1 94.44 73 ALA B N 1
ATOM 1425 C CA . ALA B 1 73 ? 6.344 -32.5 -9.219 1 94.44 73 ALA B CA 1
ATOM 1426 C C . ALA B 1 73 ? 7.297 -31.641 -8.391 1 94.44 73 ALA B C 1
ATOM 1428 O O . ALA B 1 73 ? 8.398 -31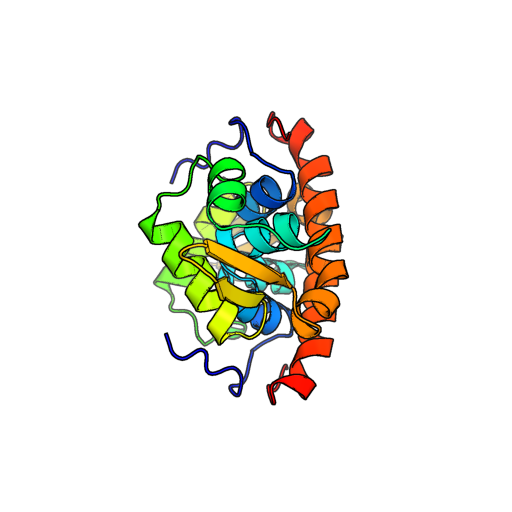.328 -8.836 1 94.44 73 ALA B O 1
ATOM 1429 N N . GLY B 1 74 ? 6.93 -31 -7.367 1 91.88 74 GLY B N 1
ATOM 1430 C CA . GLY B 1 74 ? 7.773 -30.266 -6.438 1 91.88 74 GLY B CA 1
ATOM 1431 C C . GLY B 1 74 ? 7.93 -28.797 -6.809 1 91.88 74 GLY B C 1
ATOM 1432 O O . GLY B 1 74 ? 8.688 -28.078 -6.164 1 91.88 74 GLY B O 1
ATOM 1433 N N . THR B 1 75 ? 7.211 -28.484 -7.914 1 93.88 75 THR B N 1
ATOM 1434 C CA . THR B 1 75 ? 7.309 -27.109 -8.359 1 93.88 75 THR B CA 1
ATOM 1435 C C . THR B 1 75 ? 5.992 -26.375 -8.141 1 93.88 75 THR B C 1
ATOM 1437 O O . THR B 1 75 ? 4.922 -26.891 -8.453 1 93.88 75 THR B O 1
ATOM 1440 N N . SER B 1 76 ? 6.152 -25.172 -7.527 1 97.5 76 SER B N 1
ATOM 1441 C CA . SER B 1 76 ? 4.984 -24.312 -7.363 1 97.5 76 SER B CA 1
ATOM 1442 C C . SER B 1 76 ? 4.996 -23.172 -8.375 1 97.5 76 SER B C 1
ATOM 1444 O O . SER B 1 76 ? 6.004 -22.469 -8.516 1 97.5 76 SER B O 1
ATOM 1446 N N . THR B 1 77 ? 3.822 -23.062 -9.078 1 98.25 77 THR B N 1
ATOM 1447 C CA . THR B 1 77 ? 3.664 -21.984 -10.047 1 98.25 77 THR B CA 1
ATOM 1448 C C . THR B 1 77 ? 2.514 -21.062 -9.641 1 98.25 77 THR B C 1
ATOM 1450 O O . THR B 1 77 ? 1.413 -21.531 -9.344 1 98.25 77 THR B O 1
ATOM 1453 N N . TYR B 1 78 ? 2.789 -19.781 -9.68 1 98.5 78 TYR B N 1
ATOM 1454 C CA . TYR B 1 78 ? 1.819 -18.781 -9.227 1 98.5 78 TYR B CA 1
ATOM 1455 C C . TYR B 1 78 ? 1.312 -17.953 -10.398 1 98.5 78 TYR B C 1
ATOM 1457 O O . TYR B 1 78 ? 2.092 -17.547 -11.266 1 98.5 78 TYR B O 1
ATOM 1465 N N . ARG B 1 79 ? -0.009 -17.656 -10.344 1 98.12 79 ARG B N 1
ATOM 1466 C CA . ARG B 1 79 ? -0.655 -16.797 -11.328 1 98.12 79 ARG B CA 1
ATOM 1467 C C . ARG B 1 79 ? -1.661 -15.867 -10.672 1 98.12 79 ARG B C 1
ATOM 1469 O O . ARG B 1 79 ? -2.266 -16.219 -9.656 1 98.12 79 ARG B O 1
ATOM 1476 N N . THR B 1 80 ? -1.799 -14.695 -11.312 1 97.44 80 THR B N 1
ATOM 1477 C CA . THR B 1 80 ? -2.785 -13.758 -10.789 1 97.44 80 THR B CA 1
ATOM 1478 C C . THR B 1 80 ? -4.203 -14.227 -11.102 1 97.44 80 THR B C 1
ATOM 1480 O O . THR B 1 80 ? -4.418 -14.961 -12.07 1 97.44 80 THR B O 1
ATOM 1483 N N . THR B 1 81 ? -5.098 -13.867 -10.258 1 96.69 81 THR B N 1
ATOM 1484 C CA . THR B 1 81 ? -6.508 -14.172 -10.453 1 96.69 81 THR B CA 1
ATOM 1485 C C . THR B 1 81 ? -7.23 -13.008 -11.125 1 96.69 81 THR B C 1
ATOM 1487 O O . THR B 1 81 ? -6.629 -11.961 -11.383 1 96.69 81 THR B O 1
ATOM 1490 N N . ALA B 1 82 ? -8.562 -13.242 -11.383 1 93.75 82 ALA B N 1
ATOM 1491 C CA . ALA B 1 82 ? -9.398 -12.172 -11.922 1 93.75 82 ALA B CA 1
ATOM 1492 C C . ALA B 1 82 ? -9.477 -11 -10.953 1 93.75 82 ALA B C 1
ATOM 1494 O O . ALA B 1 82 ? -9.484 -9.836 -11.375 1 93.75 82 ALA B O 1
ATOM 1495 N N . ARG B 1 83 ? -9.516 -11.266 -9.688 1 91.62 83 ARG B N 1
ATOM 1496 C CA . ARG B 1 83 ? -9.531 -10.227 -8.664 1 91.62 83 ARG B CA 1
ATOM 1497 C C . ARG B 1 83 ? -8.266 -9.375 -8.727 1 91.62 83 ARG B C 1
ATOM 1499 O O . ARG B 1 83 ? -8.328 -8.148 -8.664 1 91.62 83 ARG B O 1
ATOM 1506 N N . ALA B 1 84 ? -7.164 -10.016 -8.812 1 94.69 84 ALA B N 1
ATOM 1507 C CA . ALA B 1 84 ? -5.887 -9.312 -8.906 1 94.69 84 ALA B CA 1
ATOM 1508 C C . ALA B 1 84 ? -5.828 -8.438 -10.156 1 94.69 84 ALA B C 1
ATOM 1510 O O . ALA B 1 84 ? -5.27 -7.34 -10.125 1 94.69 84 ALA B O 1
ATOM 1511 N N . GLU B 1 85 ? -6.43 -8.945 -11.203 1 93.44 85 GLU B N 1
ATOM 1512 C CA . GLU B 1 85 ? -6.422 -8.195 -12.453 1 93.44 85 GLU B CA 1
ATOM 1513 C C . GLU B 1 85 ? -7.219 -6.898 -12.328 1 93.44 85 GLU B C 1
ATOM 1515 O O . GLU B 1 85 ? -6.891 -5.895 -12.969 1 93.44 85 GLU B O 1
ATOM 1520 N N . ARG B 1 86 ? -8.148 -6.906 -11.477 1 90.31 86 ARG B N 1
ATOM 1521 C CA . ARG B 1 86 ? -8.953 -5.715 -11.25 1 90.31 86 ARG B CA 1
ATOM 1522 C C . ARG B 1 86 ? -8.164 -4.641 -10.508 1 90.31 86 ARG B C 1
ATOM 1524 O O . ARG B 1 86 ? -8.555 -3.473 -10.492 1 90.31 86 ARG B O 1
ATOM 1531 N N . LEU B 1 87 ? -7.074 -5.023 -9.961 1 93 87 LEU B N 1
ATOM 1532 C CA . LEU B 1 87 ? -6.238 -4.102 -9.195 1 93 87 LEU B CA 1
ATOM 1533 C C . LEU B 1 87 ? -5.105 -3.559 -10.062 1 93 87 LEU B C 1
ATOM 1535 O O . LEU B 1 87 ? -4.305 -2.742 -9.602 1 93 87 LEU B O 1
ATOM 1539 N N . ARG B 1 88 ? -5.098 -3.91 -11.305 1 93.62 88 ARG B N 1
ATOM 1540 C CA . ARG B 1 88 ? -4.02 -3.539 -12.211 1 93.62 88 ARG B CA 1
ATOM 1541 C C . ARG B 1 88 ? -3.879 -2.023 -12.305 1 93.62 88 ARG B C 1
ATOM 1543 O O . ARG B 1 88 ? -2.766 -1.497 -12.312 1 93.62 88 ARG B O 1
ATOM 1550 N N . PRO B 1 89 ? -4.984 -1.342 -12.312 1 94.62 89 PRO B N 1
ATOM 1551 C CA . PRO B 1 89 ? -4.836 0.115 -12.359 1 94.62 89 PRO B CA 1
ATOM 1552 C C . PRO B 1 89 ? -4.078 0.675 -11.164 1 94.62 89 PRO B C 1
ATOM 1554 O O . PRO B 1 89 ? -3.289 1.61 -11.305 1 94.62 89 PRO B O 1
ATOM 1557 N N . ALA B 1 90 ? -4.344 0.157 -10.039 1 94.56 90 ALA B N 1
ATOM 1558 C CA . ALA B 1 90 ? -3.617 0.593 -8.852 1 94.56 90 ALA B CA 1
ATOM 1559 C C . ALA B 1 90 ? -2.133 0.258 -8.961 1 94.56 90 ALA B C 1
ATOM 1561 O O . ALA B 1 90 ? -1.277 1.081 -8.625 1 94.56 90 ALA B O 1
ATOM 1562 N N . LEU B 1 91 ? -1.837 -0.888 -9.477 1 95.12 91 LEU B N 1
ATOM 1563 C CA . LEU B 1 91 ? -0.45 -1.304 -9.656 1 95.12 91 LEU B CA 1
ATOM 1564 C C . LEU B 1 91 ? 0.262 -0.4 -10.656 1 95.12 91 LEU B C 1
ATOM 1566 O O . LEU B 1 91 ? 1.407 -0.001 -10.43 1 95.12 91 LEU B O 1
ATOM 1570 N N . ASP B 1 92 ? -0.448 -0.104 -11.703 1 95.88 92 ASP B N 1
ATOM 1571 C CA . ASP B 1 92 ? 0.121 0.766 -12.727 1 95.88 92 ASP B CA 1
ATOM 1572 C C . ASP B 1 92 ? 0.396 2.162 -12.172 1 95.88 92 ASP B C 1
ATOM 1574 O O . ASP B 1 92 ? 1.424 2.768 -12.477 1 95.88 92 ASP B O 1
ATOM 1578 N N . ALA B 1 93 ? -0.501 2.621 -11.391 1 95.75 93 ALA B N 1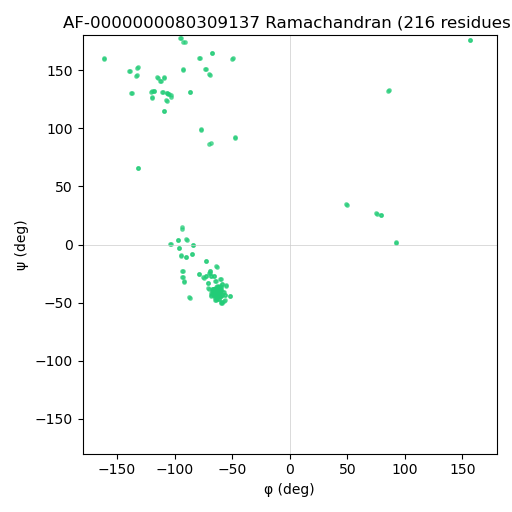
ATOM 1579 C CA . ALA B 1 93 ? -0.324 3.938 -10.781 1 95.75 93 ALA B CA 1
ATOM 1580 C C . ALA B 1 93 ? 0.839 3.934 -9.797 1 95.75 93 ALA B C 1
ATOM 1582 O O . ALA B 1 93 ? 1.616 4.891 -9.734 1 95.75 93 ALA B O 1
ATOM 1583 N N . LEU B 1 94 ? 0.952 2.91 -9.07 1 95.12 94 LEU B N 1
ATOM 1584 C CA . LEU B 1 94 ? 2.072 2.777 -8.148 1 95.12 94 LEU B CA 1
ATOM 1585 C C . LEU B 1 94 ? 3.395 2.695 -8.898 1 95.12 94 LEU B C 1
ATOM 1587 O O . LEU B 1 94 ? 4.398 3.258 -8.461 1 95.12 94 LEU B O 1
ATOM 1591 N N . TYR B 1 95 ? 3.396 2.018 -10.016 1 95.81 95 TYR B N 1
ATOM 1592 C CA . TYR B 1 95 ? 4.574 1.967 -10.867 1 95.81 95 TYR B CA 1
ATOM 1593 C C . TYR B 1 95 ? 4.977 3.363 -11.328 1 95.81 95 TYR B C 1
ATOM 1595 O O . TYR B 1 95 ? 6.137 3.758 -11.195 1 95.81 95 TYR B O 1
ATOM 1603 N N . ALA B 1 96 ? 4 4.086 -11.828 1 95.62 96 ALA B N 1
ATOM 1604 C CA . ALA B 1 96 ? 4.254 5.434 -12.328 1 95.62 96 ALA B CA 1
ATOM 1605 C C . ALA B 1 96 ? 4.758 6.344 -11.211 1 95.62 96 ALA B C 1
ATOM 1607 O O . ALA B 1 96 ? 5.668 7.152 -11.422 1 95.62 96 ALA B O 1
ATOM 1608 N N . CYS B 1 97 ? 4.227 6.188 -10.047 1 94.94 97 CYS B N 1
ATOM 1609 C CA . CYS B 1 97 ? 4.645 6.984 -8.898 1 94.94 97 CYS B CA 1
ATOM 1610 C C . CYS B 1 97 ? 6.082 6.664 -8.508 1 94.94 97 CYS B C 1
ATOM 1612 O O . CYS B 1 97 ? 6.867 7.566 -8.211 1 94.94 97 CYS B O 1
ATOM 1614 N N . GLY B 1 98 ? 6.414 5.41 -8.523 1 94.31 98 GLY B N 1
ATOM 1615 C CA . GLY B 1 98 ? 7.781 5.012 -8.227 1 94.31 98 GLY B CA 1
ATOM 1616 C C . GLY B 1 98 ? 8.797 5.574 -9.203 1 94.31 98 GLY B C 1
ATOM 1617 O O . GLY B 1 98 ? 9.875 6.02 -8.797 1 94.31 98 GLY B O 1
ATOM 1618 N N . VAL B 1 99 ? 8.414 5.594 -10.445 1 94.56 99 VAL B N 1
ATOM 1619 C CA . VAL B 1 99 ? 9.273 6.133 -11.492 1 94.56 99 VAL B CA 1
ATOM 1620 C C . VAL B 1 99 ? 9.484 7.629 -11.266 1 94.56 99 VAL B C 1
ATOM 1622 O O . VAL B 1 99 ? 10.602 8.133 -11.398 1 94.56 99 VAL B O 1
ATOM 1625 N N . ALA B 1 100 ? 8.422 8.273 -10.898 1 92.38 100 ALA B N 1
ATOM 1626 C CA . ALA B 1 100 ? 8.477 9.719 -10.695 1 92.38 100 ALA B CA 1
ATOM 1627 C C . ALA B 1 100 ? 9.273 10.062 -9.438 1 92.38 100 ALA B C 1
ATOM 1629 O O . ALA B 1 100 ? 9.953 11.094 -9.398 1 92.38 100 ALA B O 1
ATOM 1630 N N . LEU B 1 101 ? 9.203 9.211 -8.438 1 91.56 101 LEU B N 1
ATOM 1631 C CA . LEU B 1 101 ? 9.836 9.461 -7.152 1 91.56 101 LEU B CA 1
ATOM 1632 C C . LEU B 1 101 ? 11.328 9.164 -7.215 1 91.56 101 LEU B C 1
ATOM 1634 O O . LEU B 1 101 ? 12.125 9.797 -6.516 1 91.56 101 LEU B O 1
ATOM 1638 N N . ALA B 1 102 ? 11.695 8.312 -8.102 1 92.25 102 ALA B N 1
ATOM 1639 C CA . ALA B 1 102 ? 13.055 7.777 -8.117 1 92.25 102 ALA B CA 1
ATOM 1640 C C . ALA B 1 102 ? 14.086 8.891 -8.273 1 92.25 102 ALA B C 1
ATOM 1642 O O . ALA B 1 102 ? 15.008 9.016 -7.461 1 92.25 102 ALA B O 1
ATOM 1643 N N . PRO B 1 103 ? 13.93 9.773 -9.242 1 89.75 103 PRO B N 1
ATOM 1644 C CA . PRO B 1 103 ? 14.922 10.836 -9.383 1 89.75 103 PRO B CA 1
ATOM 1645 C C . PRO B 1 103 ? 14.883 11.836 -8.227 1 89.75 103 PRO B C 1
ATOM 1647 O O . PRO B 1 103 ? 15.914 12.414 -7.871 1 89.75 103 PRO B O 1
ATOM 1650 N N . GLU B 1 104 ? 13.797 11.984 -7.629 1 86.75 104 GLU B N 1
ATOM 1651 C CA . GLU B 1 104 ? 13.633 12.945 -6.543 1 86.75 104 GLU B CA 1
ATOM 1652 C C . GLU B 1 104 ? 14.375 12.5 -5.289 1 86.75 104 GLU B C 1
ATOM 1654 O O . GLU B 1 104 ? 14.953 13.328 -4.578 1 86.75 104 GLU B O 1
ATOM 1659 N N . VAL B 1 105 ? 14.359 11.211 -5.043 1 85.56 105 VAL B N 1
ATOM 1660 C CA . VAL B 1 105 ? 14.922 10.742 -3.783 1 85.56 105 VAL B CA 1
ATOM 1661 C C . VAL B 1 105 ? 16.297 10.117 -4.031 1 85.56 105 VAL B C 1
ATOM 1663 O O . VAL B 1 105 ? 16.953 9.68 -3.09 1 85.56 105 VAL B O 1
ATOM 1666 N N . GLY B 1 106 ? 16.734 10.109 -5.207 1 85.56 106 GLY B N 1
ATOM 1667 C CA . GLY B 1 106 ? 18.031 9.555 -5.547 1 85.56 106 GLY B CA 1
ATOM 1668 C C . GLY B 1 106 ? 18.062 8.039 -5.539 1 85.56 106 GLY B C 1
ATOM 1669 O O . GLY B 1 106 ? 19.078 7.43 -5.203 1 85.56 106 GLY B O 1
ATOM 1670 N N . ALA B 1 107 ? 16.922 7.488 -5.785 1 84.75 107 ALA B N 1
ATOM 1671 C CA . ALA B 1 107 ? 16.812 6.031 -5.824 1 84.75 107 ALA B CA 1
ATOM 1672 C C . ALA B 1 107 ? 17 5.508 -7.246 1 84.75 107 ALA B C 1
ATOM 1674 O O . ALA B 1 107 ? 16.75 6.23 -8.211 1 84.75 107 ALA B O 1
ATOM 1675 N N . SER B 1 108 ? 17.516 4.312 -7.25 1 88.31 108 SER B N 1
ATOM 1676 C CA . SER B 1 108 ? 17.547 3.592 -8.516 1 88.31 108 SER B CA 1
ATOM 1677 C C . SER B 1 108 ? 16.516 2.48 -8.555 1 88.31 108 SER B C 1
ATOM 1679 O O . SER B 1 108 ? 16.297 1.783 -7.559 1 88.31 108 SER B O 1
ATOM 1681 N N . VAL B 1 109 ? 15.773 2.527 -9.664 1 86.69 109 VAL B N 1
ATOM 1682 C CA . VAL B 1 109 ? 14.766 1.485 -9.836 1 86.69 109 VAL B CA 1
ATOM 1683 C C . VAL B 1 109 ? 15.062 0.688 -11.109 1 86.69 109 VAL B C 1
ATOM 1685 O O . VAL B 1 109 ? 15.492 1.25 -12.117 1 86.69 109 VAL B O 1
ATOM 1688 N N . GLU B 1 110 ? 15.141 -0.62 -10.891 1 76.25 110 GLU B N 1
ATOM 1689 C CA . GLU B 1 110 ? 15.445 -1.483 -12.031 1 76.25 110 GLU B CA 1
ATOM 1690 C C . GLU B 1 110 ? 14.188 -2.195 -12.531 1 76.25 110 GLU B C 1
ATOM 1692 O O . GLU B 1 110 ? 13.266 -2.449 -11.758 1 76.25 110 GLU B O 1
#

pLDDT: mean 92.04, std 7.8, range [45.94, 98.5]

Secondary structure (DSSP, 8-state):
----TTSEESSHHHHHHHHH-SHHHHHHHHHHTTS-EEHHHHHHH-TTS-HHHHHHHHHHHHHTTSEEEEEETTEEEEEE-HHHHTTHHHHHHHHHHHHHHHHHHT-EE-/----TTSEESSHHHHHHHHH-SHHHHHHHHHHTTS-EEHHHHHHH-TTS-HHHHHHHHHHHHHTTSEEEEEETTEEEEEE-HHHHTTHHHHHHHHHHHHHHHHHHT-EE-

Organism: NCBI:txid927083